Protein AF-A0A182G2K8-F1 (afdb_monomer_lite)

pLDDT: mean 71.39, std 18.59, range [35.84, 96.19]

Secondary structure (DSSP, 8-state):
----------------------------------------HHHHHHHHHHHHHHHTTHHHHHHHHHHHHHHHHHTTS----SS--PPSS-SSPSPHHHHHHHHHHHHHHHHTT-HHHHHHHHHHHT-----HHHHHHHHHHHHHHHHTTSS-----TTS-HHHHHHHHHHHTSPP-----------

Radius of gyration: 29.69 Å; chains: 1; bounding box: 79×60×75 Å

Structure (mmCIF, N/CA/C/O backbone):
data_AF-A0A182G2K8-F1
#
_entry.id   AF-A0A182G2K8-F1
#
loop_
_atom_site.group_PDB
_atom_site.id
_atom_site.type_symbol
_atom_site.label_atom_id
_atom_site.label_alt_id
_atom_site.label_comp_id
_atom_site.label_asym_id
_atom_site.label_entity_id
_atom_site.label_seq_id
_atom_site.pdbx_PDB_ins_code
_atom_site.Cartn_x
_atom_site.Cartn_y
_atom_sit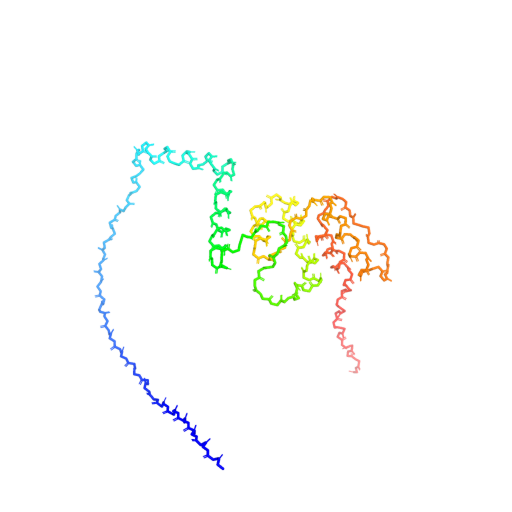e.Cartn_z
_atom_site.occupancy
_atom_site.B_iso_or_equiv
_atom_site.auth_seq_id
_atom_site.auth_comp_id
_atom_site.auth_asym_id
_atom_site.auth_atom_id
_atom_site.pdbx_PDB_model_num
ATOM 1 N N . MET A 1 1 ? -47.549 -0.214 -40.947 1.00 40.69 1 MET A N 1
ATOM 2 C CA . MET A 1 1 ? -46.281 -0.384 -41.690 1.00 40.69 1 MET A CA 1
ATOM 3 C C . MET A 1 1 ? -45.221 -0.668 -40.632 1.00 40.69 1 MET A C 1
ATOM 5 O O . MET A 1 1 ? -44.709 0.278 -40.066 1.00 40.69 1 MET A O 1
ATOM 9 N N . ASN A 1 2 ? -45.094 -1.855 -40.039 1.00 37.91 2 ASN A N 1
ATOM 10 C CA . ASN A 1 2 ? -44.894 -3.223 -40.539 1.00 37.91 2 ASN A CA 1
ATOM 11 C C . ASN A 1 2 ? -43.586 -3.419 -41.326 1.00 37.91 2 ASN A C 1
ATOM 13 O O . ASN A 1 2 ? -43.591 -3.239 -42.535 1.00 37.91 2 ASN A O 1
ATOM 17 N N . HIS A 1 3 ? -42.529 -3.772 -40.588 1.00 47.06 3 HIS A N 1
ATOM 18 C CA . HIS A 1 3 ? -41.376 -4.636 -40.905 1.00 47.06 3 HIS A CA 1
ATOM 19 C C . HIS A 1 3 ? -40.735 -4.917 -39.524 1.00 47.06 3 HIS A C 1
ATOM 21 O O . HIS A 1 3 ? -40.372 -3.964 -38.847 1.00 47.06 3 HIS A O 1
ATOM 27 N N . GLY A 1 4 ? -40.701 -6.113 -38.932 1.00 40.38 4 GLY A N 1
ATOM 28 C CA . GLY A 1 4 ? -40.787 -7.459 -39.481 1.00 40.38 4 GLY A CA 1
ATOM 29 C C . GLY A 1 4 ? -39.400 -7.910 -39.913 1.00 40.38 4 GLY A C 1
ATOM 30 O O . GLY A 1 4 ? -39.046 -7.596 -41.038 1.00 40.38 4 GLY A O 1
ATOM 31 N N . GLU A 1 5 ? -38.658 -8.571 -39.013 1.00 54.12 5 GLU A N 1
ATOM 32 C CA . GLU A 1 5 ? -37.750 -9.697 -39.300 1.00 54.12 5 GLU A CA 1
ATOM 33 C C . GLU A 1 5 ? -37.127 -10.235 -37.996 1.00 54.12 5 GLU A C 1
ATOM 35 O O . GLU A 1 5 ? -36.201 -9.663 -37.422 1.00 54.12 5 GLU A O 1
ATOM 40 N N . ASP A 1 6 ? -37.711 -11.343 -37.535 1.00 44.81 6 ASP A N 1
ATOM 41 C CA . ASP A 1 6 ? -37.118 -12.340 -36.648 1.00 44.81 6 ASP A CA 1
ATOM 42 C C . ASP A 1 6 ? -36.015 -13.103 -37.396 1.00 44.81 6 ASP A C 1
ATOM 44 O O . ASP A 1 6 ? -36.202 -13.491 -38.551 1.00 44.81 6 ASP A O 1
ATOM 48 N N . VAL A 1 7 ? -34.897 -13.393 -36.726 1.00 57.88 7 VAL A N 1
ATOM 49 C CA . VAL A 1 7 ? -33.976 -14.456 -37.152 1.00 57.88 7 VAL A CA 1
ATOM 50 C C . VAL A 1 7 ? -33.619 -15.307 -35.939 1.00 57.88 7 VAL A C 1
ATOM 52 O O . VAL A 1 7 ? -32.713 -14.996 -35.166 1.00 57.88 7 VAL A O 1
ATOM 55 N N . ASP A 1 8 ? -34.355 -16.408 -35.809 1.00 42.09 8 ASP A N 1
ATOM 56 C CA . ASP A 1 8 ? -33.959 -17.602 -35.074 1.00 42.09 8 ASP A CA 1
ATOM 57 C C . ASP A 1 8 ? -32.809 -18.304 -35.811 1.00 42.09 8 ASP A C 1
ATOM 59 O O . ASP A 1 8 ? -32.926 -18.637 -36.991 1.00 42.09 8 ASP A O 1
ATOM 63 N N . ILE A 1 9 ? -31.723 -18.626 -35.102 1.00 47.44 9 ILE A N 1
ATOM 64 C CA . ILE A 1 9 ? -30.810 -19.699 -35.516 1.00 47.44 9 ILE A CA 1
ATOM 65 C C . ILE A 1 9 ? -30.710 -20.700 -34.373 1.00 47.44 9 ILE A C 1
ATOM 67 O O . ILE A 1 9 ? -29.920 -20.575 -33.439 1.00 47.44 9 ILE A O 1
ATOM 71 N N . SER A 1 10 ? -31.547 -21.727 -34.493 1.00 46.22 10 SER A N 1
ATOM 72 C CA . SER A 1 10 ? -31.350 -23.026 -33.865 1.00 46.22 10 SER A CA 1
ATOM 73 C C . SER A 1 10 ? -30.181 -23.741 -34.547 1.00 46.22 10 SER A C 1
ATOM 75 O O . SER A 1 10 ? -30.193 -23.935 -35.760 1.00 46.22 10 SER A O 1
ATOM 77 N N . GLY A 1 11 ? -29.183 -24.152 -33.766 1.00 39.31 11 GLY A N 1
ATOM 78 C CA . GLY A 1 11 ? -28.028 -24.926 -34.223 1.00 39.31 11 GLY A CA 1
ATOM 79 C C . GLY A 1 11 ? -27.738 -26.069 -33.261 1.00 39.31 11 GLY A C 1
ATOM 80 O O . GLY A 1 11 ? -26.932 -25.949 -32.346 1.00 39.31 11 GLY A O 1
ATOM 81 N N . SER A 1 12 ? -28.458 -27.166 -33.456 1.00 41.44 12 SER A N 1
ATOM 82 C CA . SER A 1 12 ? -28.318 -28.446 -32.774 1.00 41.44 12 SER A CA 1
ATOM 83 C C . SER A 1 12 ? -27.059 -29.212 -33.189 1.00 41.44 12 SER A C 1
ATOM 85 O O . SER A 1 12 ? -26.787 -29.331 -34.379 1.00 41.44 12 SER A O 1
ATOM 87 N N . GLY A 1 13 ? -26.451 -29.900 -32.219 1.00 35.84 13 GLY A N 1
ATOM 88 C CA . GLY A 1 13 ? -25.921 -31.255 -32.410 1.00 35.84 13 GLY A CA 1
ATOM 89 C C . GLY A 1 13 ? -24.474 -31.377 -32.893 1.00 35.84 13 GLY A C 1
ATOM 90 O O . GLY A 1 13 ? -24.070 -30.770 -33.874 1.00 35.84 13 GLY A O 1
ATOM 91 N N . GLY A 1 14 ? -23.709 -32.252 -32.230 1.00 41.47 14 GLY A N 1
ATOM 92 C CA . GLY A 1 14 ? -22.442 -32.736 -32.785 1.00 41.47 14 GLY A CA 1
ATOM 93 C C . GLY A 1 14 ? -21.376 -33.127 -31.772 1.00 41.47 14 GLY A C 1
ATOM 94 O O . GLY A 1 14 ? -20.239 -32.687 -31.870 1.00 41.47 14 GLY A O 1
ATOM 95 N N . ARG A 1 15 ? -21.724 -33.963 -30.792 1.00 40.25 15 ARG A N 1
ATOM 96 C CA . ARG A 1 15 ? -20.751 -34.679 -29.961 1.00 40.25 15 ARG A CA 1
ATOM 97 C C . ARG A 1 15 ? -20.115 -35.759 -30.846 1.00 40.25 15 ARG A C 1
ATOM 99 O O . ARG A 1 15 ? -20.821 -36.642 -31.322 1.00 40.25 15 ARG A O 1
ATOM 106 N N . SER A 1 16 ? -18.813 -35.686 -31.096 1.00 51.62 16 SER A N 1
ATOM 107 C CA . SER A 1 16 ? -18.041 -36.779 -31.697 1.00 51.62 16 SER A CA 1
ATOM 108 C C . SER A 1 16 ? -16.716 -36.908 -30.965 1.00 51.62 16 SER A C 1
ATOM 110 O O . SER A 1 16 ? -15.818 -36.081 -31.074 1.00 51.62 16 SER A O 1
ATOM 112 N N . THR A 1 17 ? -16.668 -37.953 -30.151 1.00 46.72 17 THR A N 1
ATOM 113 C CA . THR A 1 17 ? -15.485 -38.536 -29.540 1.00 46.72 17 THR A CA 1
ATOM 114 C C . THR A 1 17 ? -14.679 -39.225 -30.637 1.00 46.72 17 THR A C 1
ATOM 116 O O . THR A 1 17 ? -15.084 -40.284 -31.113 1.00 46.72 17 THR A O 1
ATOM 119 N N . ALA A 1 18 ? -13.557 -38.638 -31.041 1.00 45.34 18 ALA A N 1
ATOM 120 C CA . ALA A 1 18 ? -12.524 -39.355 -31.774 1.00 45.34 18 ALA A CA 1
ATOM 121 C C . ALA A 1 18 ? -11.450 -39.772 -30.767 1.00 45.34 18 ALA A C 1
ATOM 123 O O . ALA A 1 18 ? -10.616 -38.977 -30.341 1.00 45.34 18 ALA 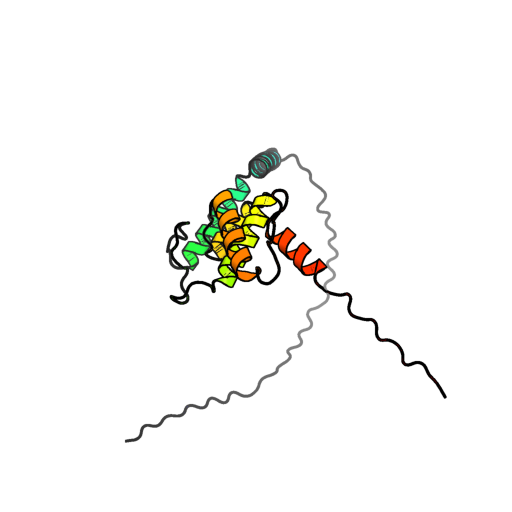A O 1
ATOM 124 N N . SER A 1 19 ? -11.57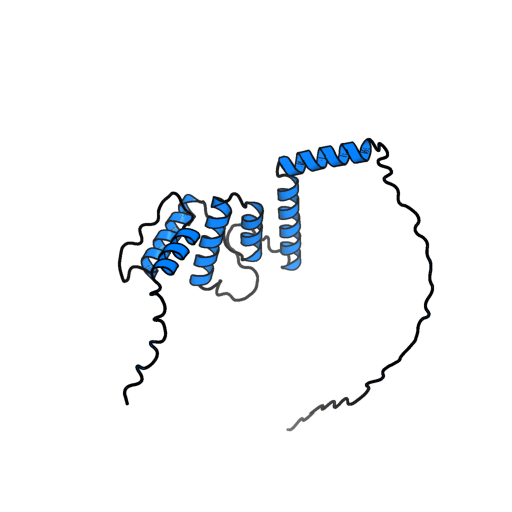1 -41.027 -30.343 1.00 46.16 19 SER A N 1
ATOM 125 C CA . SER A 1 19 ? -10.471 -41.843 -29.847 1.00 46.16 19 SER A CA 1
ATOM 126 C C . SER A 1 19 ? -9.414 -41.914 -30.951 1.00 46.16 19 SER A C 1
ATOM 128 O O . SER A 1 19 ? -9.733 -42.204 -32.103 1.00 46.16 19 SER A O 1
ATOM 130 N N . SER A 1 20 ? -8.177 -41.587 -30.600 1.00 49.44 20 SER A N 1
ATOM 131 C CA . SER A 1 20 ? -7.000 -41.976 -31.365 1.00 49.44 20 SER A CA 1
ATOM 132 C C . SER A 1 20 ? -5.933 -42.308 -30.345 1.00 49.44 20 SER A C 1
ATOM 134 O O . SER A 1 20 ? -5.287 -41.420 -29.788 1.00 49.44 20 SER A O 1
ATOM 136 N N . ASP A 1 21 ? 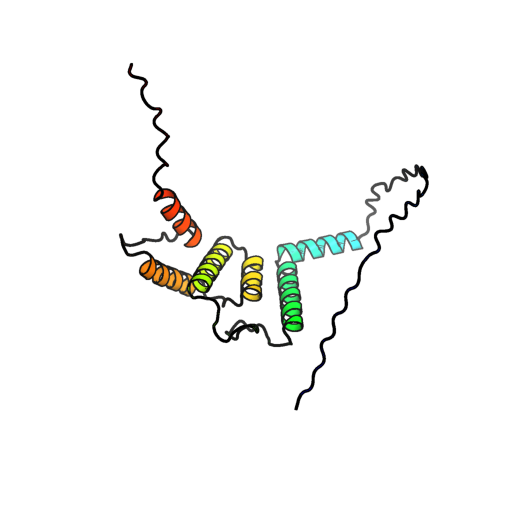-5.849 -43.603 -30.072 1.00 47.69 21 ASP A N 1
ATOM 137 C CA . ASP A 1 21 ? -4.701 -44.259 -29.475 1.00 47.69 21 ASP A CA 1
ATOM 138 C C . ASP A 1 21 ? -3.439 -43.779 -30.197 1.00 47.69 21 ASP A C 1
ATOM 140 O O . ASP A 1 21 ? -3.303 -43.950 -31.409 1.00 47.69 21 ASP A O 1
ATOM 144 N N . TYR A 1 22 ? -2.546 -43.127 -29.457 1.00 53.25 22 TYR A N 1
ATOM 145 C CA . TYR A 1 22 ? -1.167 -42.966 -29.879 1.00 53.25 22 TYR A CA 1
ATOM 146 C C . TYR A 1 22 ? -0.295 -43.746 -28.920 1.00 53.25 22 TYR A C 1
ATOM 148 O O . TYR A 1 22 ? -0.418 -43.649 -27.700 1.00 53.25 22 TYR A O 1
ATOM 156 N N . GLU A 1 23 ? 0.494 -44.585 -29.564 1.00 58.72 23 GLU A N 1
ATOM 157 C CA . GLU A 1 23 ? 1.218 -45.701 -29.020 1.00 58.72 23 GLU A CA 1
ATOM 158 C C . GLU A 1 23 ? 2.290 -45.274 -28.024 1.00 58.72 23 GLU A C 1
ATOM 160 O O . GLU A 1 23 ? 2.975 -44.259 -28.163 1.00 58.72 23 GLU A O 1
ATOM 165 N N . ASP A 1 24 ? 2.392 -46.144 -27.033 1.00 48.16 24 ASP A N 1
ATOM 166 C CA . ASP A 1 24 ? 3.485 -46.346 -26.107 1.00 48.16 24 ASP A CA 1
ATOM 167 C C . ASP A 1 24 ? 4.816 -46.444 -26.876 1.00 48.16 24 ASP A C 1
ATOM 169 O O . ASP A 1 24 ? 5.077 -47.397 -27.619 1.00 48.16 24 ASP A O 1
ATOM 173 N N . HIS A 1 25 ? 5.660 -45.428 -26.725 1.00 57.34 25 HIS A N 1
ATOM 174 C CA . HIS A 1 25 ? 7.076 -45.520 -27.049 1.00 57.34 25 HIS A CA 1
ATOM 175 C C . HIS A 1 25 ? 7.874 -45.135 -25.812 1.00 57.34 25 HIS A C 1
ATOM 177 O O . HIS A 1 25 ? 8.169 -43.963 -25.567 1.00 57.34 25 HIS A O 1
ATOM 183 N N . ASP A 1 26 ? 8.216 -46.181 -25.059 1.00 51.97 26 ASP A N 1
ATOM 184 C CA . ASP A 1 26 ? 9.404 -46.278 -24.224 1.00 51.97 26 ASP A CA 1
ATOM 185 C C . ASP A 1 26 ? 10.621 -45.745 -24.995 1.00 51.97 26 ASP A C 1
ATOM 187 O O . ASP A 1 26 ? 11.259 -46.452 -25.775 1.00 51.97 26 ASP A O 1
ATOM 191 N N . ASN A 1 27 ? 10.947 -44.477 -24.770 1.00 48.88 27 ASN A N 1
ATOM 192 C CA . ASN A 1 27 ? 12.301 -43.973 -24.933 1.00 48.88 27 ASN A CA 1
ATOM 193 C C . ASN A 1 27 ? 12.841 -43.687 -23.535 1.00 48.88 27 ASN A C 1
ATOM 195 O O . ASN A 1 27 ? 12.813 -42.559 -23.039 1.00 48.88 27 ASN A O 1
ATOM 199 N N . ASP A 1 28 ? 13.326 -44.758 -22.911 1.00 47.81 28 ASP A N 1
ATOM 200 C CA . ASP A 1 28 ? 14.374 -44.699 -21.903 1.00 47.81 28 ASP A CA 1
ATOM 201 C C . ASP A 1 28 ? 15.612 -44.031 -22.521 1.00 47.81 28 ASP A C 1
ATOM 203 O O . ASP A 1 28 ? 16.505 -44.682 -23.061 1.00 47.81 28 ASP A O 1
ATOM 207 N N . GLU A 1 29 ? 15.678 -42.708 -22.420 1.00 43.62 29 GLU A N 1
ATOM 208 C CA . GLU A 1 29 ? 16.935 -41.976 -22.509 1.00 43.62 29 GLU A CA 1
ATOM 209 C C . GLU A 1 29 ? 17.139 -41.210 -21.194 1.00 43.62 29 GLU A C 1
ATOM 211 O O . GLU A 1 29 ? 16.748 -40.046 -21.069 1.00 43.62 29 GLU A O 1
ATOM 216 N N . PRO A 1 30 ? 17.727 -41.836 -20.157 1.00 51.19 30 PRO A N 1
ATOM 217 C CA . PRO A 1 30 ? 18.210 -41.105 -19.003 1.00 51.19 30 PRO A CA 1
ATOM 218 C C . PRO A 1 30 ? 19.581 -40.529 -19.358 1.00 51.19 30 PRO A C 1
ATOM 220 O O . PRO A 1 30 ? 20.592 -40.948 -18.785 1.00 51.19 30 PRO A O 1
ATOM 223 N N . ASP A 1 31 ? 19.637 -39.591 -20.310 1.00 44.03 31 ASP A N 1
ATOM 224 C CA . ASP A 1 31 ? 20.884 -38.880 -20.543 1.00 44.03 31 ASP A CA 1
ATOM 225 C C . ASP A 1 31 ? 21.036 -37.788 -19.492 1.00 44.03 31 ASP A C 1
ATOM 227 O O . ASP A 1 31 ? 20.291 -36.810 -19.366 1.00 44.03 31 ASP A O 1
ATOM 231 N N . GLN A 1 32 ? 22.001 -38.072 -18.636 1.00 47.59 32 GLN A N 1
ATOM 232 C CA . GLN A 1 32 ? 22.413 -37.269 -17.522 1.00 47.59 32 GLN A CA 1
ATOM 233 C C . GLN A 1 32 ? 22.817 -35.893 -18.055 1.00 47.59 32 GLN A C 1
ATOM 235 O O . GLN A 1 32 ? 23.949 -35.702 -18.499 1.00 47.59 32 GLN A O 1
ATOM 240 N N . LEU A 1 33 ? 21.963 -34.882 -17.889 1.00 45.75 33 LEU A N 1
ATOM 241 C CA . LEU A 1 33 ? 22.452 -33.511 -17.759 1.00 45.75 33 LEU A CA 1
ATOM 242 C C . LEU A 1 33 ? 23.097 -33.386 -16.383 1.00 45.75 33 LEU A C 1
ATOM 244 O O . LEU A 1 33 ? 22.573 -32.812 -15.427 1.00 45.75 33 LEU A O 1
ATOM 248 N N . GLN A 1 34 ? 24.271 -34.011 -16.316 1.00 43.16 34 GLN A N 1
ATOM 249 C CA . GLN A 1 34 ? 25.287 -33.794 -15.325 1.00 43.16 34 GLN A CA 1
ATOM 250 C C . GLN A 1 34 ? 25.427 -32.293 -15.124 1.00 43.16 34 GLN A C 1
ATOM 252 O O . GLN A 1 34 ? 25.491 -31.504 -16.068 1.00 43.16 34 GLN A O 1
ATOM 257 N N . HIS A 1 35 ? 25.488 -31.939 -13.849 1.00 46.16 35 HIS A N 1
ATOM 258 C CA . HIS A 1 35 ? 26.031 -30.712 -13.303 1.00 46.16 35 HIS A CA 1
ATOM 259 C C . HIS A 1 35 ? 27.370 -30.328 -13.968 1.00 46.16 35 HIS A C 1
ATOM 261 O O . HIS A 1 35 ? 28.433 -30.393 -13.351 1.00 46.16 35 HIS A O 1
ATOM 267 N N . HIS A 1 36 ? 27.345 -29.812 -15.194 1.00 42.28 36 HIS A N 1
ATOM 268 C CA . HIS A 1 36 ? 28.410 -28.967 -15.701 1.00 42.28 36 HIS A CA 1
ATOM 269 C C . HIS A 1 36 ? 28.211 -27.588 -15.089 1.00 42.28 36 HIS A C 1
ATOM 271 O O . HIS A 1 36 ? 27.758 -26.629 -15.707 1.00 42.28 36 HIS A O 1
ATOM 277 N N . SER A 1 37 ? 28.624 -27.508 -13.826 1.00 52.41 37 SER A N 1
ATOM 278 C CA . SER A 1 37 ? 29.109 -26.291 -13.182 1.00 52.41 37 SER A CA 1
ATOM 279 C C . SER A 1 37 ? 30.398 -25.864 -13.900 1.00 52.41 37 SER A C 1
ATOM 281 O O . SER A 1 37 ? 31.480 -25.858 -13.320 1.00 52.41 37 SER A O 1
ATOM 283 N N . SER A 1 38 ? 30.306 -25.611 -15.205 1.00 48.75 38 SER A N 1
ATOM 284 C CA . SER A 1 38 ? 31.401 -25.092 -16.000 1.00 48.75 38 SER A CA 1
ATOM 285 C C . SER A 1 38 ? 31.486 -23.603 -15.720 1.00 48.75 38 SER A C 1
ATOM 287 O O . SER A 1 38 ? 30.490 -22.882 -15.745 1.00 48.75 38 SER A O 1
ATOM 289 N N . LEU A 1 39 ? 32.693 -23.196 -15.363 1.00 62.22 39 LEU A N 1
ATOM 290 C CA . LEU A 1 39 ? 33.152 -21.853 -15.072 1.00 62.22 39 LEU A CA 1
ATOM 291 C C . LEU A 1 39 ? 32.928 -20.933 -16.273 1.00 62.22 39 LEU A C 1
ATOM 293 O O . LEU A 1 39 ? 33.883 -20.566 -16.945 1.00 62.22 39 LEU A O 1
ATOM 297 N N . ASP A 1 40 ? 31.688 -20.547 -16.544 1.00 73.19 40 ASP A N 1
ATOM 298 C CA . ASP A 1 40 ? 31.447 -19.422 -17.424 1.00 73.19 40 ASP A CA 1
ATOM 299 C C . ASP A 1 40 ? 31.640 -18.135 -16.598 1.00 73.19 40 ASP A C 1
ATOM 301 O O . ASP A 1 40 ? 30.812 -17.814 -15.726 1.00 73.19 40 ASP A O 1
ATOM 305 N N . PRO A 1 41 ? 32.772 -17.420 -16.775 1.00 82.25 41 PRO A N 1
ATOM 306 C CA . PRO A 1 41 ? 33.005 -16.168 -16.070 1.00 82.25 41 PRO A CA 1
ATOM 307 C C . PRO A 1 41 ? 31.910 -15.149 -16.393 1.00 82.25 41 PRO A C 1
ATOM 309 O O . PRO A 1 41 ? 31.605 -14.315 -15.538 1.00 82.25 41 PRO A O 1
ATOM 312 N N . GLU A 1 42 ? 31.278 -15.250 -17.564 1.00 84.69 42 GLU A N 1
ATOM 313 C CA . GLU A 1 42 ? 30.157 -14.415 -17.969 1.00 84.69 42 GLU A CA 1
ATOM 314 C C . GLU A 1 42 ? 28.912 -14.733 -17.135 1.00 84.69 42 GLU A C 1
ATOM 316 O O . GLU A 1 42 ? 28.383 -13.839 -16.474 1.00 84.69 42 GLU A O 1
ATOM 321 N N . ALA A 1 43 ? 28.504 -16.000 -17.015 1.00 85.69 43 ALA A N 1
ATOM 322 C CA . ALA A 1 43 ? 27.408 -16.396 -16.127 1.00 85.69 43 ALA A CA 1
ATOM 323 C C . ALA A 1 43 ? 27.649 -15.995 -14.659 1.00 85.69 43 ALA A C 1
ATOM 325 O O . ALA A 1 43 ? 26.727 -15.549 -13.963 1.00 85.69 43 ALA A O 1
ATOM 326 N N . LYS A 1 44 ? 28.888 -16.109 -14.162 1.00 86.19 44 LYS A N 1
ATOM 327 C CA . LYS A 1 44 ? 29.247 -15.681 -12.799 1.00 86.19 44 LYS A CA 1
ATOM 328 C C . LYS A 1 44 ? 29.175 -14.160 -12.643 1.00 86.19 44 LYS A C 1
ATOM 330 O O . LYS A 1 44 ? 28.687 -13.676 -11.615 1.00 86.19 44 LYS A O 1
ATOM 335 N N . LEU A 1 45 ? 29.625 -13.410 -13.646 1.00 89.88 45 LEU A N 1
ATOM 336 C CA . LEU A 1 45 ? 29.527 -11.955 -13.687 1.00 89.88 45 LEU A CA 1
ATOM 337 C C . LEU A 1 45 ? 28.063 -11.511 -13.721 1.00 89.88 45 LEU A C 1
ATOM 339 O O . LEU A 1 45 ? 27.654 -10.730 -12.866 1.00 89.88 45 LEU A O 1
ATOM 343 N N . LEU A 1 46 ? 27.255 -12.071 -14.622 1.00 89.69 46 LEU A N 1
ATOM 344 C CA . LEU A 1 46 ? 25.824 -11.791 -14.744 1.00 89.69 46 LEU A CA 1
ATOM 345 C C . LEU A 1 46 ? 25.086 -12.069 -13.434 1.00 89.69 46 LEU A C 1
ATOM 347 O O . LEU A 1 46 ? 24.286 -11.249 -12.985 1.00 89.69 46 LEU A O 1
ATOM 351 N N . ARG A 1 47 ? 25.404 -13.176 -12.756 1.00 87.62 47 ARG A N 1
ATOM 352 C CA . ARG A 1 47 ? 24.838 -13.493 -11.438 1.00 87.62 47 ARG A CA 1
ATOM 353 C C . ARG A 1 47 ? 25.253 -12.481 -10.373 1.00 87.62 47 ARG A C 1
ATOM 355 O O . ARG A 1 47 ? 24.439 -12.106 -9.535 1.00 87.62 47 ARG A O 1
ATOM 362 N N . THR A 1 48 ? 26.499 -12.021 -10.406 1.00 88.88 48 THR A N 1
ATOM 363 C CA . THR A 1 48 ? 27.018 -11.022 -9.459 1.00 88.88 48 THR A CA 1
ATOM 364 C C . THR A 1 48 ? 26.360 -9.662 -9.674 1.00 88.88 48 THR A C 1
ATOM 366 O O . THR A 1 48 ? 25.899 -9.048 -8.712 1.00 88.88 48 THR A O 1
ATOM 369 N N . VAL A 1 49 ? 26.249 -9.223 -10.929 1.00 86.44 49 VAL A N 1
ATOM 370 C CA . VAL A 1 49 ? 25.546 -7.994 -11.317 1.00 86.44 49 VAL A CA 1
ATOM 371 C C . VAL A 1 49 ? 24.077 -8.083 -10.918 1.00 86.44 49 VAL A C 1
ATOM 373 O O . VAL A 1 49 ? 23.584 -7.194 -10.231 1.00 86.44 49 VAL A O 1
ATOM 376 N N . ARG A 1 50 ? 23.394 -9.185 -11.245 1.00 84.75 50 ARG A N 1
ATOM 377 C CA . ARG A 1 50 ? 22.006 -9.429 -10.839 1.00 84.75 50 ARG A CA 1
ATOM 378 C C . ARG A 1 50 ? 21.833 -9.331 -9.326 1.00 84.75 50 ARG A C 1
ATOM 380 O O . ARG A 1 50 ? 20.991 -8.569 -8.869 1.00 84.75 50 ARG A O 1
ATOM 387 N N . ASN A 1 51 ? 22.658 -10.032 -8.552 1.00 83.81 51 ASN A N 1
ATOM 388 C CA . ASN A 1 51 ? 22.591 -9.997 -7.090 1.00 83.81 51 ASN A CA 1
ATOM 389 C C . ASN A 1 51 ? 22.861 -8.589 -6.533 1.00 83.81 51 ASN A C 1
ATOM 391 O O . ASN A 1 51 ? 22.238 -8.185 -5.553 1.00 83.81 51 ASN A O 1
ATOM 395 N N . SER A 1 52 ? 23.778 -7.837 -7.146 1.00 86.25 52 SER A N 1
ATOM 396 C CA . SER A 1 52 ? 24.052 -6.443 -6.786 1.00 86.25 52 SER A CA 1
ATOM 397 C C . SER A 1 52 ? 22.823 -5.558 -7.016 1.00 86.25 52 SER A C 1
ATOM 399 O O . SER A 1 52 ? 22.413 -4.823 -6.119 1.00 86.25 52 SER A O 1
ATOM 401 N N . LEU A 1 53 ? 22.175 -5.698 -8.176 1.00 81.81 53 LEU A N 1
ATOM 402 C CA . LEU A 1 53 ? 20.984 -4.930 -8.540 1.00 81.81 53 LEU A CA 1
ATOM 403 C C . LEU A 1 53 ? 19.718 -5.351 -7.770 1.00 81.81 53 LEU A C 1
ATOM 405 O O . LEU A 1 53 ? 18.823 -4.536 -7.550 1.00 81.81 53 LEU A O 1
ATOM 409 N N . GLU A 1 54 ? 19.615 -6.617 -7.361 1.00 79.12 54 GLU A N 1
ATOM 410 C CA . GLU A 1 54 ? 18.544 -7.100 -6.479 1.00 79.12 54 GLU A CA 1
ATOM 411 C C . GLU A 1 54 ? 18.713 -6.539 -5.061 1.00 79.12 54 GLU A C 1
ATOM 413 O O . GLU A 1 54 ? 17.739 -6.071 -4.468 1.00 79.12 54 GLU A O 1
ATOM 418 N N . ARG A 1 55 ? 19.948 -6.511 -4.536 1.00 77.88 55 ARG A N 1
ATOM 419 C CA . ARG A 1 55 ? 20.258 -5.895 -3.234 1.00 77.88 55 ARG A CA 1
ATOM 420 C C . ARG A 1 55 ? 20.025 -4.389 -3.238 1.00 77.88 55 ARG A C 1
ATOM 422 O O . ARG A 1 55 ? 19.477 -3.872 -2.270 1.00 77.88 55 ARG A O 1
ATOM 429 N N . SER A 1 56 ? 20.387 -3.701 -4.320 1.00 75.12 56 SER A N 1
ATOM 430 C CA . SER A 1 56 ? 20.194 -2.253 -4.461 1.00 75.12 56 SER A CA 1
ATOM 431 C C . SER A 1 56 ? 18.749 -1.840 -4.758 1.00 75.12 56 SER A C 1
ATOM 433 O O . SER A 1 56 ? 18.495 -0.658 -4.955 1.00 75.12 56 SER A O 1
ATOM 435 N N . GLN A 1 57 ? 17.798 -2.785 -4.799 1.00 74.00 57 GLN A N 1
ATOM 436 C CA . GLN A 1 57 ? 16.387 -2.558 -5.148 1.00 74.00 57 GLN A CA 1
ATOM 437 C C . GLN A 1 57 ? 16.148 -2.089 -6.596 1.00 74.00 57 GLN A C 1
ATOM 439 O O . GLN A 1 57 ? 14.998 -1.971 -7.019 1.00 74.00 57 GLN A O 1
ATOM 444 N N . TYR A 1 58 ? 17.193 -1.905 -7.403 1.00 77.75 58 TYR A N 1
ATOM 445 C CA . TYR A 1 58 ? 17.081 -1.365 -8.757 1.00 77.75 58 TYR A CA 1
ATOM 446 C C . TYR A 1 58 ? 16.260 -2.268 -9.690 1.00 77.75 58 TYR A C 1
ATOM 448 O O . TYR A 1 58 ? 15.350 -1.805 -10.372 1.00 77.75 58 TYR A O 1
ATOM 456 N N . LEU A 1 59 ? 16.487 -3.588 -9.664 1.00 79.75 59 LEU A N 1
ATOM 457 C CA . LEU A 1 59 ? 15.698 -4.534 -10.476 1.00 79.75 59 LEU A CA 1
ATOM 458 C C . LEU A 1 59 ? 14.223 -4.605 -10.060 1.00 79.75 59 LEU A C 1
ATOM 460 O O . LEU A 1 59 ? 13.360 -5.003 -10.843 1.00 79.75 59 LEU A O 1
ATOM 464 N N . ARG A 1 60 ? 13.915 -4.260 -8.810 1.00 76.31 60 ARG A N 1
ATOM 465 C CA . ARG A 1 60 ? 12.535 -4.155 -8.330 1.00 76.31 60 ARG A CA 1
ATOM 466 C C . ARG A 1 60 ? 11.879 -2.900 -8.901 1.00 76.31 60 ARG A C 1
ATOM 468 O O . ARG A 1 60 ? 10.785 -3.012 -9.443 1.00 76.31 60 ARG A O 1
ATOM 475 N N . GLN A 1 61 ? 12.582 -1.770 -8.868 1.00 77.75 61 GLN A N 1
ATOM 476 C CA . GLN A 1 61 ? 12.129 -0.515 -9.464 1.00 77.75 61 GLN A CA 1
ATOM 477 C C . GLN A 1 61 ? 11.882 -0.664 -10.971 1.00 77.75 61 GLN A C 1
ATOM 479 O O . GLN A 1 61 ? 10.792 -0.360 -11.438 1.00 77.75 61 GLN A O 1
ATOM 484 N N . VAL A 1 62 ? 12.826 -1.238 -11.724 1.00 83.62 62 VAL A N 1
ATOM 485 C CA . VAL A 1 62 ? 12.661 -1.468 -13.172 1.00 83.62 62 VAL A CA 1
ATOM 486 C C . VAL A 1 62 ? 11.427 -2.327 -13.477 1.00 83.62 62 VAL A C 1
ATOM 488 O O . VAL A 1 62 ? 10.681 -2.019 -14.402 1.00 83.62 62 VAL A O 1
ATOM 491 N N . ARG A 1 63 ? 11.152 -3.373 -12.683 1.00 82.75 63 ARG A N 1
ATOM 492 C CA . ARG A 1 63 ? 9.944 -4.199 -12.860 1.00 82.75 63 ARG A CA 1
ATOM 493 C C . ARG A 1 63 ? 8.650 -3.433 -12.575 1.00 82.75 63 ARG A C 1
ATOM 495 O O . ARG A 1 63 ? 7.694 -3.608 -13.328 1.00 82.75 63 ARG A O 1
ATOM 502 N N . CYS A 1 64 ? 8.626 -2.589 -11.538 1.00 74.88 64 CYS A N 1
ATOM 503 C CA . CYS A 1 64 ? 7.510 -1.670 -11.283 1.00 74.88 64 CYS A CA 1
ATOM 504 C C . CYS A 1 64 ? 7.275 -0.751 -12.481 1.00 74.88 64 CYS A C 1
ATOM 506 O O . CYS A 1 64 ? 6.159 -0.678 -12.991 1.00 74.88 64 CYS A O 1
ATOM 508 N N . GLU A 1 65 ? 8.334 -0.087 -12.950 1.00 81.44 65 GLU A N 1
ATOM 509 C CA . GLU A 1 65 ? 8.281 0.845 -14.078 1.00 81.44 65 GLU A CA 1
ATOM 510 C C . GLU A 1 65 ? 7.742 0.168 -15.339 1.00 81.44 65 GLU A C 1
ATOM 512 O O . GLU A 1 65 ? 6.807 0.667 -15.965 1.00 81.44 65 GLU A O 1
ATOM 517 N N . MET A 1 66 ? 8.272 -1.010 -15.680 1.00 86.62 66 MET A N 1
ATOM 518 C CA . MET A 1 66 ? 7.813 -1.780 -16.836 1.00 86.62 66 MET A CA 1
ATOM 519 C C . MET A 1 66 ? 6.337 -2.156 -16.717 1.00 86.62 66 MET A C 1
ATOM 521 O O . MET A 1 66 ? 5.576 -1.945 -17.659 1.00 86.62 66 MET A O 1
ATOM 525 N N . ARG A 1 67 ? 5.910 -2.691 -15.566 1.00 80.31 67 ARG A N 1
ATOM 526 C CA . ARG A 1 67 ? 4.517 -3.109 -15.364 1.00 80.31 67 ARG A CA 1
ATOM 527 C C . ARG A 1 67 ? 3.564 -1.918 -15.410 1.00 80.31 67 ARG A C 1
ATOM 529 O O . ARG A 1 67 ? 2.532 -2.004 -16.070 1.00 80.31 67 ARG A O 1
ATOM 536 N N . ARG A 1 68 ? 3.927 -0.793 -14.789 1.00 77.38 68 ARG A N 1
ATOM 537 C CA . ARG A 1 68 ? 3.166 0.458 -14.883 1.00 77.38 68 ARG A CA 1
ATOM 538 C C . ARG A 1 68 ? 3.048 0.923 -16.326 1.00 77.38 68 ARG A C 1
ATOM 540 O O . ARG A 1 68 ? 1.953 1.262 -16.756 1.00 77.38 68 ARG A O 1
ATOM 547 N N . LYS A 1 69 ? 4.142 0.877 -17.091 1.00 82.75 69 LYS A N 1
ATOM 548 C CA . LYS A 1 69 ? 4.136 1.308 -18.489 1.00 82.75 69 LYS A CA 1
ATOM 549 C C . LYS A 1 69 ? 3.249 0.432 -19.370 1.00 82.75 69 LYS A C 1
ATOM 551 O O . LYS A 1 69 ? 2.510 0.954 -20.198 1.00 82.75 69 LYS A O 1
ATOM 556 N N . VAL A 1 70 ? 3.284 -0.884 -19.163 1.00 84.38 70 VAL A N 1
ATOM 557 C CA . VAL A 1 70 ? 2.380 -1.827 -19.839 1.00 84.38 70 VAL A CA 1
ATOM 558 C C . VAL A 1 70 ? 0.925 -1.498 -19.509 1.00 84.38 70 VAL A C 1
ATOM 560 O O . VAL A 1 70 ? 0.098 -1.449 -20.415 1.00 84.38 70 VAL A O 1
ATOM 563 N N . LEU A 1 71 ? 0.614 -1.204 -18.244 1.00 74.50 71 LEU A N 1
ATOM 564 C CA . LEU A 1 71 ? -0.732 -0.796 -17.849 1.00 74.50 71 LEU A CA 1
ATOM 565 C C . LEU A 1 71 ? -1.139 0.528 -18.511 1.00 74.50 71 LEU A C 1
ATOM 567 O O . LEU A 1 71 ? -2.207 0.571 -19.108 1.00 74.50 71 LEU A O 1
ATOM 571 N N . GLU A 1 72 ? -0.304 1.569 -18.512 1.00 79.31 72 GLU A N 1
ATOM 572 C CA . GLU A 1 72 ? -0.590 2.828 -19.231 1.00 79.31 72 GLU A CA 1
ATOM 573 C C . GLU A 1 72 ? -0.927 2.596 -20.710 1.00 79.31 72 GLU A C 1
ATOM 575 O O . GLU A 1 72 ? -1.865 3.185 -21.247 1.00 79.31 72 GLU A O 1
ATOM 580 N N . MET A 1 73 ? -0.168 1.721 -21.375 1.00 79.94 73 MET A N 1
ATOM 581 C CA . MET A 1 73 ? -0.383 1.398 -22.785 1.00 79.94 73 MET A CA 1
ATOM 582 C C . MET A 1 73 ? -1.704 0.659 -23.013 1.00 79.94 73 MET A C 1
ATOM 584 O O . MET A 1 73 ? -2.424 0.988 -23.953 1.00 79.94 73 MET A O 1
ATOM 588 N N . VAL A 1 74 ? -2.049 -0.299 -22.148 1.00 77.62 74 VAL A N 1
ATOM 589 C CA . VAL A 1 74 ? -3.321 -1.040 -22.221 1.00 77.62 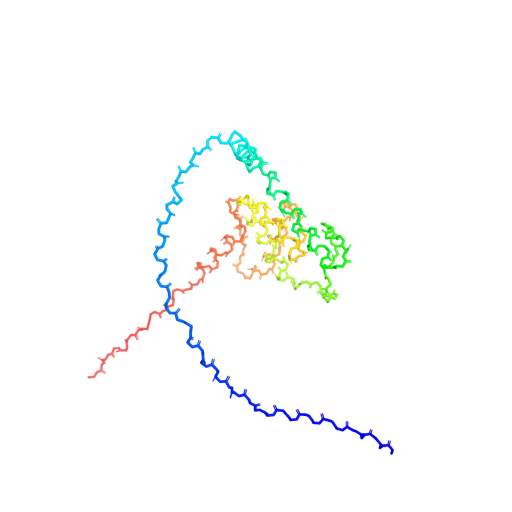74 VAL A CA 1
ATOM 590 C C . VAL A 1 74 ? -4.524 -0.122 -21.971 1.00 77.62 74 VAL A C 1
ATOM 592 O O . VAL A 1 74 ? -5.561 -0.295 -22.604 1.00 77.62 74 VAL A O 1
ATOM 595 N N . HIS A 1 75 ? -4.382 0.891 -21.112 1.00 70.38 75 HIS A N 1
ATOM 596 C CA . HIS A 1 75 ? -5.455 1.834 -20.768 1.00 70.38 75 HIS A CA 1
ATOM 597 C C . HIS A 1 75 ? -5.561 3.041 -21.724 1.00 70.38 75 HIS A C 1
ATOM 599 O O . HIS A 1 75 ? -6.286 3.991 -21.436 1.00 70.38 75 HIS A O 1
ATOM 605 N N . GLY A 1 76 ? -4.876 3.019 -22.873 1.00 60.59 76 GLY A N 1
ATOM 606 C CA . GLY A 1 76 ? -5.038 4.038 -23.918 1.00 60.59 76 GLY A CA 1
ATOM 607 C C . GLY A 1 76 ? -4.116 5.256 -23.802 1.00 60.59 76 GLY A C 1
ATOM 608 O O . GLY A 1 76 ? -4.429 6.309 -24.351 1.00 60.59 76 GLY A O 1
ATOM 609 N N . GLY A 1 77 ? -2.972 5.139 -23.122 1.00 53.75 77 GLY A N 1
ATOM 610 C CA . GLY A 1 77 ? -1.914 6.158 -23.152 1.00 53.75 77 GLY A CA 1
ATOM 611 C C . GLY A 1 77 ? -2.148 7.373 -22.253 1.00 53.75 77 GLY A C 1
ATOM 612 O O . GLY A 1 77 ? -1.351 8.311 -22.291 1.00 53.75 77 GLY A O 1
ATOM 613 N N . ALA A 1 78 ? -3.191 7.358 -21.419 1.00 51.69 78 ALA A N 1
ATOM 614 C CA . ALA A 1 78 ? -3.299 8.304 -20.319 1.00 51.69 78 ALA A CA 1
ATOM 615 C C . ALA A 1 78 ? -2.182 7.992 -19.306 1.00 51.69 78 ALA A C 1
ATOM 617 O O . ALA A 1 78 ? -2.108 6.855 -18.827 1.00 51.69 78 ALA A O 1
ATOM 618 N N . PRO A 1 79 ? -1.286 8.948 -18.990 1.00 53.44 79 PRO A N 1
ATOM 619 C CA . PRO A 1 79 ? -0.295 8.729 -17.952 1.00 53.44 79 PRO A CA 1
ATOM 620 C C . PRO A 1 79 ? -1.048 8.419 -16.660 1.00 53.44 79 PRO A C 1
ATOM 622 O O . PRO A 1 79 ? -1.899 9.206 -16.238 1.00 53.44 79 PRO A O 1
ATOM 625 N N . LEU A 1 80 ? -0.715 7.296 -16.019 1.00 54.28 80 LEU A N 1
ATOM 626 C CA . LEU A 1 80 ? -1.140 6.973 -14.655 1.00 54.28 80 LEU A CA 1
ATOM 627 C C . LEU A 1 80 ? -0.326 7.861 -13.707 1.00 54.28 80 LEU A C 1
ATOM 629 O O . LEU A 1 80 ? 0.462 7.405 -12.880 1.00 54.28 80 LEU A O 1
ATOM 633 N N . SER A 1 81 ? -0.433 9.168 -13.927 1.00 43.19 81 SER A N 1
ATOM 634 C CA . SER A 1 81 ? 0.260 10.181 -13.172 1.00 43.19 81 SER A CA 1
ATOM 635 C C . SER A 1 81 ? -0.280 10.101 -11.756 1.00 43.19 81 SER A C 1
ATOM 637 O O . SER A 1 81 ? -1.490 10.102 -11.534 1.00 43.19 81 SER A O 1
ATOM 639 N N . SER A 1 82 ? 0.626 10.073 -10.786 1.00 47.84 82 SER A N 1
ATOM 640 C CA . SER A 1 82 ? 0.354 10.059 -9.345 1.00 47.84 82 SER A CA 1
ATOM 641 C C . SER A 1 82 ? -0.476 11.251 -8.834 1.00 47.84 82 SER A C 1
ATOM 643 O O . SER A 1 82 ? -0.699 11.364 -7.633 1.00 47.84 82 SER A O 1
ATOM 645 N N . ASN A 1 83 ? -0.953 12.120 -9.728 1.00 42.31 83 ASN A N 1
ATOM 646 C CA . ASN A 1 83 ? -1.889 13.196 -9.461 1.00 42.31 83 ASN A CA 1
ATOM 647 C C . ASN A 1 83 ? -3.212 12.895 -10.168 1.00 42.31 83 ASN A C 1
ATOM 649 O O . ASN A 1 83 ? -3.347 13.119 -11.366 1.00 42.31 83 ASN A O 1
ATOM 653 N N . GLY A 1 84 ? -4.148 12.381 -9.368 1.00 48.47 84 GLY A N 1
ATOM 654 C CA . GLY A 1 84 ? -5.560 12.129 -9.647 1.00 48.47 84 GLY A CA 1
ATOM 655 C C . GLY A 1 84 ? -6.081 12.466 -11.043 1.00 48.47 84 GLY A C 1
ATOM 656 O O . GLY A 1 84 ? -6.468 13.598 -11.304 1.00 48.47 84 GLY A O 1
ATOM 657 N N . ALA A 1 85 ? -6.222 11.447 -11.882 1.00 44.84 85 ALA A N 1
ATOM 658 C CA . ALA A 1 85 ? -7.279 11.394 -12.881 1.00 44.84 85 ALA A CA 1
ATOM 659 C C . ALA A 1 85 ? -7.556 9.927 -13.219 1.00 44.8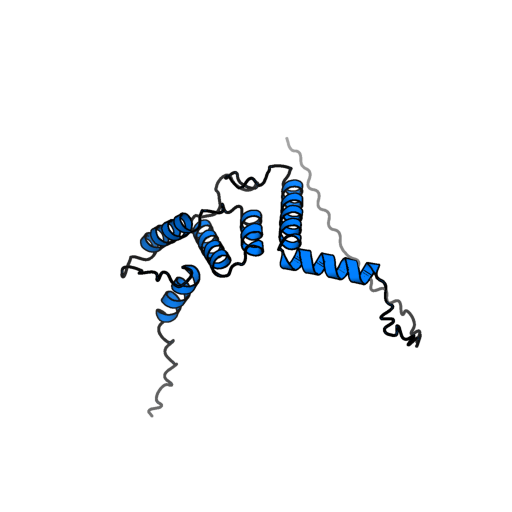4 85 ALA A C 1
ATOM 661 O O . ALA A 1 85 ? -6.647 9.162 -13.529 1.00 44.84 85 ALA A O 1
ATOM 662 N N . SER A 1 86 ? -8.820 9.555 -13.061 1.00 45.19 86 SER A N 1
ATOM 663 C CA . SER A 1 86 ? -9.366 8.206 -13.085 1.00 45.19 86 SER A CA 1
ATOM 664 C C . SER A 1 86 ? -9.000 7.383 -14.321 1.00 45.19 86 SER A C 1
ATOM 666 O O . SER A 1 86 ? -9.084 7.856 -15.454 1.00 45.19 86 SER A O 1
ATOM 668 N N . ALA A 1 87 ? -8.707 6.103 -14.077 1.00 49.03 87 ALA A N 1
ATOM 669 C CA . ALA A 1 87 ? -8.884 5.041 -15.056 1.00 49.03 87 ALA A CA 1
ATOM 670 C C . ALA A 1 87 ? -10.350 5.017 -15.530 1.00 49.03 87 ALA A C 1
ATOM 672 O O . ALA A 1 87 ? -11.268 5.249 -14.742 1.00 49.03 87 ALA A O 1
ATOM 673 N N . GLY A 1 88 ? -10.555 4.777 -16.825 1.00 47.97 88 GLY A N 1
ATOM 674 C CA . GLY A 1 88 ? -11.873 4.747 -17.450 1.00 47.97 88 GLY A CA 1
ATOM 675 C C . GLY A 1 88 ? -12.811 3.727 -16.800 1.00 47.97 88 GLY A C 1
ATOM 676 O O . GLY A 1 88 ? -12.483 2.547 -16.701 1.00 47.97 88 GLY A O 1
ATOM 677 N N . GLY A 1 89 ? -13.985 4.207 -16.389 1.00 43.03 89 GLY A N 1
ATOM 678 C CA . GLY A 1 89 ? -15.070 3.418 -15.810 1.00 43.03 89 GLY A CA 1
ATOM 679 C C . GLY A 1 89 ? -15.789 4.210 -14.719 1.00 43.03 89 GLY A C 1
ATOM 680 O O . GLY A 1 89 ? -15.308 4.257 -13.596 1.00 43.03 89 GLY A O 1
ATOM 681 N N . ASP A 1 90 ? -16.924 4.817 -15.080 1.00 43.31 90 ASP A N 1
ATOM 682 C CA . ASP A 1 90 ? -17.808 5.668 -14.260 1.00 43.31 90 ASP A CA 1
ATOM 683 C C . ASP A 1 90 ? -17.224 7.012 -13.741 1.00 43.31 90 ASP A C 1
ATOM 685 O O . ASP A 1 90 ? -16.146 7.064 -13.151 1.00 43.31 90 ASP A O 1
ATOM 689 N N . PRO A 1 91 ? -17.939 8.152 -13.893 1.00 51.81 91 PRO A N 1
ATOM 690 C CA . PRO A 1 91 ? -17.524 9.444 -13.328 1.00 51.81 91 PRO A CA 1
ATOM 691 C C . PRO A 1 91 ? -17.615 9.486 -11.792 1.00 51.81 91 PRO A C 1
ATOM 693 O O . PRO A 1 91 ? -17.161 10.444 -11.164 1.00 51.81 91 PRO A O 1
ATOM 696 N N . ALA A 1 92 ? -18.198 8.458 -11.174 1.00 60.38 92 ALA A N 1
ATOM 697 C CA . ALA A 1 92 ? -18.179 8.257 -9.739 1.00 60.38 92 ALA A CA 1
ATOM 698 C C . ALA A 1 92 ? -16.964 7.389 -9.392 1.00 60.38 92 ALA A C 1
ATOM 700 O O . ALA A 1 92 ? -16.971 6.184 -9.618 1.00 60.38 92 ALA A O 1
ATOM 701 N N . GLY A 1 93 ? -15.911 8.005 -8.846 1.00 65.75 93 GLY A N 1
ATOM 702 C CA . GLY A 1 93 ? -14.768 7.264 -8.306 1.00 65.75 93 GLY A CA 1
ATOM 703 C C . GLY A 1 93 ? -15.188 6.187 -7.288 1.00 65.75 93 GLY A C 1
ATOM 704 O O . GLY A 1 93 ? -16.345 6.150 -6.857 1.00 65.75 93 GLY A O 1
ATOM 705 N N . PRO A 1 94 ? -14.257 5.318 -6.853 1.00 77.44 94 PRO A N 1
ATOM 706 C CA . PRO A 1 94 ? -14.588 4.198 -5.978 1.00 77.44 94 PRO A CA 1
ATOM 707 C C . PRO A 1 94 ? -15.343 4.676 -4.728 1.00 77.44 94 PRO A C 1
ATOM 709 O O . PRO A 1 94 ? -15.034 5.760 -4.217 1.00 77.44 94 PRO A O 1
ATOM 712 N N . PRO A 1 95 ? -16.303 3.893 -4.197 1.00 87.44 95 PRO A N 1
ATOM 713 C CA . PRO A 1 95 ? -17.047 4.270 -3.001 1.00 87.44 95 PRO A CA 1
ATOM 714 C C . PRO A 1 95 ? -16.116 4.707 -1.866 1.00 87.44 95 PRO A C 1
ATOM 716 O O . PRO A 1 95 ? -15.040 4.139 -1.681 1.00 87.44 95 PRO A O 1
ATOM 719 N N . ARG A 1 96 ? -16.537 5.684 -1.052 1.00 86.06 96 ARG A N 1
ATOM 720 C CA . ARG A 1 96 ? -15.715 6.233 0.047 1.00 86.06 96 ARG A CA 1
ATOM 721 C C . ARG A 1 96 ? -15.129 5.151 0.966 1.00 86.06 96 ARG A C 1
ATOM 723 O O . ARG A 1 96 ? -13.996 5.286 1.419 1.00 86.06 96 ARG A O 1
ATOM 730 N N . ALA A 1 97 ? -15.881 4.082 1.227 1.00 87.38 97 ALA A N 1
ATOM 731 C CA . ALA A 1 97 ? -15.409 2.944 2.016 1.00 87.38 97 ALA A CA 1
ATOM 732 C C . ALA A 1 97 ? -14.228 2.218 1.348 1.00 87.38 97 ALA A C 1
ATOM 734 O O . ALA A 1 97 ? -13.242 1.916 2.012 1.00 87.38 97 ALA A O 1
ATOM 735 N N . VAL A 1 98 ? -14.289 2.010 0.030 1.00 90.50 98 VAL A N 1
ATOM 736 C CA . VAL A 1 98 ? -13.205 1.403 -0.756 1.00 90.50 98 VAL A CA 1
ATOM 737 C C . VAL A 1 98 ? -11.967 2.298 -0.737 1.00 90.50 98 VAL A C 1
ATOM 739 O O . VAL A 1 98 ? -10.868 1.812 -0.496 1.00 90.50 98 VAL A O 1
ATOM 742 N N . GLN A 1 99 ? -12.138 3.616 -0.885 1.00 90.31 99 GLN A N 1
ATOM 743 C CA . GLN A 1 99 ? -11.022 4.563 -0.761 1.00 90.31 99 GLN A CA 1
ATOM 744 C C . GLN A 1 99 ? -10.348 4.477 0.616 1.00 90.31 99 GLN A C 1
ATOM 746 O O . GLN A 1 99 ? -9.122 4.483 0.705 1.00 90.31 99 GLN A O 1
ATOM 751 N N . LEU A 1 100 ? -11.135 4.361 1.690 1.00 91.50 100 LEU A N 1
ATOM 752 C CA . LEU A 1 100 ? -10.616 4.219 3.050 1.00 91.50 100 LEU A CA 1
ATOM 753 C C . LEU A 1 100 ? -9.841 2.904 3.234 1.00 91.50 100 LEU A C 1
ATOM 755 O O . LEU A 1 100 ? -8.741 2.920 3.783 1.00 91.50 100 LEU A O 1
ATOM 759 N N . ILE A 1 101 ? -10.378 1.787 2.735 1.00 94.12 101 ILE A N 1
ATOM 760 C CA . ILE A 1 101 ? -9.719 0.472 2.765 1.00 94.12 101 ILE A CA 1
ATOM 761 C C . ILE A 1 101 ? -8.394 0.516 2.000 1.00 94.12 101 ILE A C 1
ATOM 763 O O . ILE A 1 101 ? -7.373 0.058 2.509 1.00 94.12 101 ILE A O 1
ATOM 767 N N . ASN A 1 102 ? -8.375 1.125 0.817 1.00 95.00 102 ASN A N 1
ATOM 768 C CA . ASN A 1 102 ? -7.159 1.238 0.019 1.00 95.00 102 ASN A CA 1
ATOM 769 C C . ASN A 1 102 ? -6.069 2.032 0.755 1.00 95.00 102 ASN A C 1
ATOM 771 O O . ASN A 1 102 ? -4.906 1.636 0.743 1.00 95.00 102 ASN A O 1
ATOM 775 N N . GLN A 1 103 ? -6.433 3.112 1.455 1.00 95.25 103 GLN A N 1
ATOM 776 C CA . GLN A 1 103 ? -5.479 3.870 2.272 1.00 95.25 103 GLN A CA 1
ATOM 777 C C . GLN A 1 103 ? -4.976 3.069 3.489 1.00 95.25 103 GLN A C 1
ATOM 779 O O . GLN A 1 103 ? -3.803 3.191 3.841 1.00 95.25 103 GLN A O 1
ATOM 784 N N . LEU A 1 104 ? -5.816 2.220 4.099 1.00 95.44 104 LEU A N 1
ATOM 785 C CA . LEU A 1 104 ? -5.414 1.311 5.185 1.00 95.44 104 LEU A CA 1
ATOM 786 C C . LEU A 1 104 ? -4.402 0.261 4.707 1.00 95.44 104 LEU A C 1
ATOM 788 O O . LEU A 1 104 ? -3.402 0.007 5.376 1.00 95.44 104 LEU A O 1
ATOM 792 N N . ILE A 1 105 ? -4.639 -0.321 3.531 1.00 96.19 105 ILE A N 1
ATOM 793 C CA . ILE A 1 105 ? -3.732 -1.290 2.902 1.00 96.19 105 ILE A CA 1
ATOM 794 C C . ILE A 1 105 ? -2.392 -0.625 2.559 1.00 96.19 105 ILE A C 1
ATOM 796 O O . ILE A 1 105 ? -1.333 -1.188 2.834 1.00 96.19 105 ILE A O 1
ATOM 800 N N . LEU A 1 106 ? -2.419 0.594 2.012 1.00 95.50 106 LEU A N 1
ATOM 801 C CA . LEU A 1 106 ? -1.202 1.342 1.689 1.00 95.50 106 LEU A CA 1
ATOM 802 C C . LEU A 1 106 ? -0.369 1.689 2.925 1.00 95.50 106 LEU A C 1
ATOM 804 O O . LEU A 1 106 ? 0.854 1.574 2.879 1.00 95.50 106 LEU A O 1
ATOM 808 N N . GLU A 1 107 ? -1.002 2.081 4.034 1.00 95.44 107 GLU A N 1
ATOM 809 C CA . GLU A 1 107 ? -0.287 2.284 5.299 1.00 95.44 107 GLU A CA 1
ATOM 810 C C . GLU A 1 107 ? 0.358 0.986 5.796 1.00 95.44 107 GLU A C 1
ATOM 812 O O . GLU A 1 107 ? 1.518 0.999 6.200 1.00 95.44 107 GLU A O 1
ATOM 817 N N . TYR A 1 108 ? -0.348 -0.144 5.703 1.00 95.94 108 TYR A N 1
ATOM 818 C CA . TYR A 1 108 ? 0.205 -1.446 6.069 1.00 95.94 108 TYR A CA 1
ATOM 819 C C . TYR A 1 108 ? 1.435 -1.803 5.221 1.00 95.94 108 TYR A C 1
ATOM 821 O O . TYR A 1 108 ? 2.470 -2.196 5.761 1.00 95.94 108 TYR A O 1
ATOM 829 N N . PHE A 1 109 ? 1.367 -1.627 3.899 1.00 95.62 109 PHE A N 1
ATOM 830 C CA . PHE A 1 109 ? 2.515 -1.876 3.025 1.00 95.62 109 PHE A CA 1
ATOM 831 C C . PHE A 1 109 ? 3.712 -0.994 3.367 1.00 95.62 109 PHE A C 1
ATOM 833 O O . PHE A 1 109 ? 4.842 -1.483 3.385 1.00 95.62 109 PHE A O 1
ATOM 840 N N . GLU A 1 110 ? 3.482 0.280 3.665 1.00 92.56 110 GLU A N 1
ATOM 841 C CA . GLU A 1 110 ? 4.550 1.191 4.063 1.00 92.56 110 GLU A CA 1
ATOM 842 C C . GLU A 1 110 ? 5.186 0.784 5.396 1.00 92.56 110 GLU A C 1
ATOM 844 O O . GLU A 1 110 ? 6.412 0.740 5.490 1.00 92.56 110 GLU A O 1
ATOM 849 N N . TRP A 1 111 ? 4.373 0.388 6.379 1.00 94.12 111 TRP A N 1
ATOM 850 C CA . TRP A 1 111 ? 4.836 -0.054 7.697 1.00 94.12 111 TRP A CA 1
ATOM 851 C C . TRP A 1 111 ? 5.820 -1.226 7.625 1.00 94.12 111 TRP A C 1
ATOM 853 O O . TRP A 1 111 ? 6.837 -1.247 8.316 1.00 94.12 111 TRP A O 1
ATOM 863 N N . TYR A 1 112 ? 5.541 -2.197 6.754 1.00 94.12 112 TYR A N 1
ATOM 864 C CA . TYR A 1 112 ? 6.372 -3.391 6.568 1.00 94.12 112 TYR A CA 1
ATOM 865 C C . TYR A 1 112 ? 7.401 -3.256 5.434 1.00 94.12 112 TYR A C 1
ATOM 867 O O . TYR A 1 112 ? 7.984 -4.253 5.008 1.00 94.12 112 TYR A O 1
ATOM 875 N N . ASN A 1 113 ? 7.659 -2.038 4.942 1.00 91.88 113 ASN A N 1
ATOM 876 C CA . ASN A 1 113 ? 8.611 -1.757 3.860 1.00 91.88 113 ASN A CA 1
ATOM 877 C C . ASN A 1 113 ? 8.328 -2.521 2.548 1.00 91.88 113 ASN A C 1
ATOM 879 O O . ASN A 1 113 ? 9.236 -2.832 1.769 1.00 91.88 113 ASN A O 1
ATOM 883 N N . LEU A 1 114 ? 7.056 -2.788 2.255 1.00 93.31 114 LEU A N 1
ATOM 884 C CA . LEU A 1 114 ? 6.579 -3.466 1.048 1.00 93.31 114 LEU A CA 1
ATOM 885 C C . LEU A 1 114 ? 6.406 -2.476 -0.117 1.00 93.31 114 LEU A C 1
ATOM 887 O O . LEU A 1 114 ? 5.343 -2.393 -0.729 1.00 93.31 114 LEU A O 1
ATOM 891 N N . GLN A 1 115 ? 7.466 -1.728 -0.436 1.00 89.38 115 GLN A N 1
ATOM 892 C CA . GLN A 1 115 ? 7.423 -0.606 -1.388 1.00 89.38 115 GLN A CA 1
ATOM 893 C C . GLN A 1 115 ? 6.895 -1.011 -2.777 1.00 89.38 115 GLN A C 1
ATOM 895 O O . GLN A 1 115 ? 6.028 -0.335 -3.316 1.00 89.38 115 GLN A O 1
ATOM 900 N N . TYR A 1 116 ? 7.332 -2.160 -3.313 1.00 86.56 116 TYR A N 1
ATOM 901 C CA . TYR A 1 116 ? 6.843 -2.676 -4.605 1.00 86.56 116 TYR A CA 1
ATOM 902 C C . TYR A 1 116 ? 5.340 -2.956 -4.587 1.00 86.56 116 TYR A C 1
ATOM 904 O O . TYR A 1 116 ? 4.625 -2.578 -5.511 1.00 86.56 116 TYR A O 1
ATOM 912 N N . SER A 1 117 ? 4.854 -3.611 -3.529 1.00 92.62 117 SER A N 1
ATOM 913 C CA . SER A 1 117 ? 3.432 -3.927 -3.392 1.00 92.62 117 SER A CA 1
ATOM 914 C C . SER A 1 117 ? 2.604 -2.655 -3.252 1.00 92.62 117 SER A C 1
ATOM 916 O O . SER A 1 117 ? 1.559 -2.554 -3.880 1.00 92.62 117 SER A O 1
ATOM 918 N N . GLY A 1 118 ? 3.091 -1.664 -2.499 1.00 93.00 118 GLY A N 1
ATOM 919 C CA . GLY A 1 118 ? 2.448 -0.354 -2.387 1.00 93.00 118 GLY A CA 1
ATOM 920 C C . GLY A 1 118 ? 2.381 0.395 -3.715 1.00 93.00 118 GLY A C 1
ATOM 921 O O . GLY A 1 118 ? 1.314 0.870 -4.094 1.00 93.00 118 GLY A O 1
ATOM 922 N N . GLU A 1 119 ? 3.490 0.459 -4.452 1.00 88.88 119 GLU A N 1
ATOM 923 C CA . GLU A 1 119 ? 3.537 1.099 -5.771 1.00 88.88 119 GLU A CA 1
ATOM 924 C C . GLU A 1 119 ? 2.587 0.431 -6.761 1.00 88.88 119 GLU A C 1
ATOM 926 O O . GLU A 1 119 ? 1.786 1.112 -7.400 1.00 88.88 119 GLU A O 1
ATOM 931 N N . MET A 1 120 ? 2.635 -0.898 -6.857 1.00 87.38 120 MET A N 1
ATOM 932 C CA . MET A 1 120 ? 1.754 -1.633 -7.756 1.00 87.38 120 MET A CA 1
ATOM 933 C C . MET A 1 120 ? 0.289 -1.511 -7.352 1.00 87.38 120 MET A C 1
ATOM 935 O O . MET A 1 120 ? -0.562 -1.326 -8.217 1.00 87.38 120 MET A O 1
ATOM 939 N N . PHE A 1 121 ? -0.004 -1.527 -6.054 1.00 92.56 121 PHE A N 1
ATOM 940 C CA . PHE A 1 121 ? -1.359 -1.346 -5.557 1.00 92.56 121 PHE A CA 1
ATOM 941 C C . PHE A 1 121 ? -1.920 0.036 -5.905 1.00 92.56 121 PHE A C 1
ATOM 943 O O . PHE A 1 121 ? -3.071 0.119 -6.324 1.00 92.56 121 PHE A O 1
ATOM 950 N N . CYS A 1 122 ? -1.141 1.119 -5.795 1.00 89.19 122 CYS A N 1
ATOM 951 C CA . CYS A 1 122 ? -1.580 2.455 -6.226 1.00 89.19 122 CYS A CA 1
ATOM 952 C C . CYS A 1 122 ? -1.958 2.480 -7.711 1.00 89.19 122 CYS A C 1
ATOM 954 O O . CYS A 1 122 ? -2.999 3.023 -8.073 1.00 89.19 122 CYS A O 1
ATOM 956 N N . VAL A 1 123 ? -1.122 1.870 -8.556 1.00 86.00 123 VAL A N 1
ATOM 957 C CA . VAL A 1 123 ? -1.333 1.801 -10.009 1.00 86.00 123 VAL A CA 1
ATOM 958 C C . VAL A 1 123 ? -2.586 0.990 -10.342 1.00 86.00 123 VAL A C 1
ATOM 960 O O . VAL A 1 123 ? -3.417 1.443 -11.120 1.00 86.00 123 VAL A O 1
ATOM 963 N N . GLU A 1 124 ? -2.740 -0.189 -9.742 1.00 85.88 124 GLU A N 1
ATOM 964 C CA . GLU A 1 124 ? -3.841 -1.113 -10.041 1.00 85.88 124 GLU A CA 1
ATOM 965 C C . GLU A 1 124 ? -5.181 -0.655 -9.448 1.00 85.88 124 GLU A C 1
ATOM 967 O O . GLU A 1 124 ? -6.225 -0.867 -10.056 1.00 85.88 124 GLU A O 1
ATOM 972 N N . SER A 1 125 ? -5.168 -0.003 -8.282 1.00 85.69 125 SER A N 1
ATOM 973 C CA . SER A 1 125 ? -6.388 0.487 -7.620 1.00 85.69 125 SER A CA 1
ATOM 974 C C . SER A 1 125 ? -6.770 1.924 -7.989 1.00 85.69 125 SER A C 1
ATOM 976 O O . SER A 1 125 ? -7.819 2.399 -7.556 1.00 85.69 125 SER A O 1
ATOM 978 N N . GLY A 1 126 ? -5.906 2.652 -8.707 1.00 84.06 126 GLY A N 1
ATOM 979 C CA . GLY A 1 126 ? -6.059 4.091 -8.949 1.00 84.06 126 GLY A CA 1
ATOM 980 C C . GLY A 1 126 ? -6.007 4.942 -7.672 1.00 84.06 126 GLY A C 1
ATOM 981 O O . GLY A 1 126 ? -6.436 6.097 -7.674 1.00 84.06 126 GLY A O 1
ATOM 982 N N . THR A 1 127 ? -5.523 4.383 -6.560 1.00 87.19 127 THR A N 1
ATOM 983 C CA . THR A 1 127 ? -5.496 5.074 -5.267 1.00 87.19 127 THR A CA 1
ATOM 984 C C . THR A 1 127 ? -4.284 6.003 -5.192 1.00 87.19 127 THR A C 1
ATOM 986 O O . THR A 1 127 ? -3.156 5.543 -5.386 1.00 87.19 127 THR A O 1
ATOM 989 N N . PRO A 1 128 ? -4.464 7.293 -4.850 1.00 86.81 128 PRO A N 1
ATOM 990 C CA . PRO A 1 128 ? -3.341 8.206 -4.706 1.00 86.81 128 PRO A CA 1
ATOM 991 C C . PRO A 1 128 ? -2.481 7.828 -3.498 1.00 86.81 128 PRO A C 1
ATOM 993 O O . PRO A 1 128 ? -2.991 7.579 -2.397 1.00 86.81 128 PRO A O 1
ATOM 996 N N . ARG A 1 129 ? -1.158 7.845 -3.690 1.00 86.88 129 ARG A N 1
ATOM 997 C CA . ARG A 1 129 ? -0.198 7.681 -2.598 1.00 86.88 129 ARG A CA 1
ATOM 998 C C . ARG A 1 129 ? -0.085 8.996 -1.831 1.00 86.88 129 ARG A C 1
ATOM 1000 O O . ARG A 1 129 ? 0.543 9.939 -2.295 1.00 86.88 129 ARG A O 1
ATOM 1007 N N . LEU A 1 130 ? -0.707 9.050 -0.659 1.00 89.06 130 LEU A N 1
ATOM 1008 C CA . LEU A 1 130 ? -0.547 10.165 0.276 1.00 89.06 130 LEU A CA 1
ATOM 1009 C C . LEU A 1 130 ? 0.785 10.056 1.023 1.00 89.06 130 LEU A C 1
ATOM 1011 O O . LEU A 1 130 ? 1.268 8.945 1.238 1.00 89.06 130 LEU A O 1
ATOM 1015 N N . GLU A 1 131 ? 1.328 11.182 1.483 1.00 90.00 131 GLU A N 1
ATOM 1016 C CA . GLU A 1 131 ? 2.466 11.183 2.410 1.00 90.00 131 GLU A CA 1
ATOM 1017 C C . GLU A 1 131 ? 2.124 10.431 3.710 1.00 90.00 131 GLU A C 1
ATOM 1019 O O . GLU A 1 131 ? 0.984 10.541 4.178 1.00 90.00 131 GLU A O 1
ATOM 1024 N N . PRO A 1 132 ? 3.076 9.711 4.337 1.00 88.31 132 PRO A N 1
ATOM 1025 C CA . PRO A 1 132 ? 2.798 8.815 5.466 1.00 88.31 132 PRO A CA 1
ATOM 1026 C C . PRO A 1 132 ? 2.025 9.490 6.611 1.00 88.31 132 PRO A C 1
ATOM 1028 O O . PRO A 1 132 ? 0.996 8.987 7.068 1.00 88.31 132 PRO A O 1
ATOM 1031 N N . ALA A 1 133 ? 2.471 10.681 7.028 1.00 86.75 133 ALA A N 1
ATOM 1032 C CA . ALA A 1 133 ? 1.850 11.439 8.114 1.00 86.75 133 ALA A CA 1
ATOM 1033 C C . ALA A 1 133 ? 0.425 11.906 7.764 1.00 86.75 133 ALA A C 1
ATOM 1035 O O . ALA A 1 133 ? -0.497 11.786 8.574 1.00 86.75 133 ALA A O 1
ATOM 1036 N N . ILE A 1 134 ? 0.226 12.391 6.533 1.00 89.56 134 ILE A N 1
ATOM 1037 C CA . ILE A 1 134 ? -1.080 12.846 6.036 1.00 89.56 134 ILE A CA 1
ATOM 1038 C C . ILE A 1 134 ? -2.039 11.662 5.913 1.00 89.56 134 ILE A C 1
ATOM 1040 O O . ILE A 1 134 ? -3.216 11.770 6.275 1.00 89.56 134 ILE A O 1
ATOM 1044 N N . ARG A 1 135 ? -1.540 10.519 5.431 1.00 92.56 135 ARG A N 1
ATOM 1045 C CA . ARG A 1 135 ? -2.318 9.291 5.288 1.00 92.56 135 ARG A CA 1
ATOM 1046 C C . ARG A 1 135 ? -2.843 8.839 6.636 1.00 92.56 135 ARG A C 1
ATOM 1048 O O . ARG A 1 135 ? -4.054 8.710 6.797 1.00 92.56 135 ARG A O 1
ATOM 1055 N N . ARG A 1 136 ? -1.952 8.681 7.618 1.00 90.19 136 ARG A N 1
ATOM 1056 C CA . ARG A 1 136 ? -2.325 8.246 8.964 1.00 90.19 136 ARG A CA 1
ATOM 1057 C C . ARG A 1 136 ? -3.345 9.192 9.591 1.00 90.19 136 ARG A C 1
ATOM 1059 O O . ARG A 1 136 ? -4.387 8.736 10.046 1.00 90.19 136 ARG A O 1
ATOM 1066 N N . GLN A 1 137 ? -3.133 10.506 9.524 1.00 90.12 137 GLN A N 1
ATOM 1067 C CA . GLN A 1 137 ? -4.101 11.470 10.057 1.00 90.12 137 GLN A CA 1
ATOM 1068 C C . GLN A 1 137 ? -5.478 11.362 9.374 1.00 90.12 137 GLN A C 1
ATOM 1070 O O . GLN A 1 137 ? -6.514 11.385 10.042 1.00 90.12 137 GLN A O 1
ATOM 1075 N N . THR A 1 138 ? -5.502 11.215 8.047 1.00 89.44 138 THR A N 1
ATOM 1076 C CA . THR A 1 138 ? -6.736 11.030 7.264 1.00 89.44 138 THR A CA 1
ATOM 1077 C C . THR A 1 138 ? -7.491 9.763 7.670 1.00 89.44 138 THR A C 1
ATOM 1079 O O . THR A 1 138 ? -8.720 9.795 7.807 1.00 89.44 138 THR A O 1
ATOM 1082 N N . LEU A 1 139 ? -6.764 8.663 7.888 1.00 91.88 139 LEU A N 1
ATOM 1083 C CA . LEU A 1 139 ? -7.310 7.386 8.343 1.00 91.88 139 LEU A CA 1
ATOM 1084 C C . LEU A 1 139 ? -7.960 7.526 9.721 1.00 91.88 139 LEU A C 1
ATOM 1086 O O . LEU A 1 139 ? -9.139 7.207 9.869 1.00 91.88 139 LEU A O 1
ATOM 1090 N N . LEU A 1 140 ? -7.239 8.094 10.692 1.00 90.06 140 LEU A N 1
ATOM 1091 C CA . LEU A 1 140 ? -7.735 8.302 12.057 1.00 90.06 140 LEU A CA 1
ATOM 1092 C C . LEU A 1 140 ? -8.992 9.183 12.081 1.00 90.06 140 LEU A C 1
ATOM 1094 O O . LEU A 1 140 ? -9.992 8.831 12.704 1.00 90.06 140 LEU A O 1
ATOM 1098 N N . ASN A 1 141 ? -8.993 10.283 11.325 1.00 88.44 141 ASN A N 1
ATOM 1099 C CA . ASN A 1 141 ? -10.142 11.189 11.226 1.00 88.44 141 ASN A CA 1
ATOM 1100 C C . ASN A 1 141 ? -11.367 10.535 10.565 1.00 88.44 141 ASN A C 1
ATOM 1102 O O . ASN A 1 141 ? -12.515 10.895 10.840 1.00 88.44 141 ASN A O 1
ATOM 1106 N N . SER A 1 142 ? -11.147 9.618 9.626 1.00 88.19 142 SER A N 1
ATOM 1107 C CA . SER A 1 142 ? -12.229 8.941 8.907 1.00 88.19 142 SER A CA 1
ATOM 1108 C C . SER A 1 142 ? -12.820 7.798 9.725 1.00 88.19 142 SER A C 1
ATOM 1110 O O . SER A 1 142 ? -14.043 7.687 9.802 1.00 88.19 142 SER A O 1
ATOM 1112 N N . LEU A 1 143 ? -11.973 7.009 10.385 1.00 87.06 143 LEU A N 1
ATOM 1113 C CA . LEU A 1 143 ? -12.393 5.925 11.271 1.00 87.06 143 LEU A CA 1
ATOM 1114 C C . LEU A 1 143 ? -13.068 6.458 12.532 1.00 87.06 143 LEU A C 1
ATOM 1116 O O . LEU A 1 143 ? -14.134 5.967 12.885 1.00 87.06 143 LEU A O 1
ATOM 1120 N N . GLY A 1 144 ? -12.528 7.520 13.140 1.00 81.81 144 GLY A N 1
ATOM 1121 C CA . GLY A 1 144 ? -13.143 8.172 14.296 1.00 81.81 144 GLY A CA 1
ATOM 1122 C C . GLY A 1 144 ? -14.580 8.610 14.013 1.00 81.81 144 GLY A C 1
ATOM 1123 O O . GLY A 1 144 ? -15.471 8.321 14.791 1.00 81.81 144 GLY A O 1
ATOM 1124 N N . ARG A 1 145 ? -14.863 9.201 12.847 1.00 76.25 145 ARG A N 1
ATOM 1125 C CA . ARG A 1 145 ? -16.244 9.574 12.478 1.00 76.25 145 ARG A CA 1
ATOM 1126 C C . ARG A 1 145 ? -17.176 8.388 12.222 1.00 76.25 145 ARG A C 1
ATOM 1128 O O . ARG A 1 145 ? -18.384 8.564 12.294 1.00 76.25 145 ARG A O 1
ATOM 1135 N N . THR A 1 146 ? -16.631 7.231 11.857 1.00 73.81 146 THR A N 1
ATOM 1136 C CA . THR A 1 146 ? -17.421 6.055 11.456 1.00 73.81 146 THR A CA 1
ATOM 1137 C C . THR A 1 146 ? -17.713 5.132 12.639 1.00 73.81 146 THR A C 1
ATOM 1139 O O . THR A 1 146 ? -18.722 4.441 12.632 1.00 73.81 146 THR A O 1
ATOM 1142 N N . LEU A 1 147 ? -16.834 5.114 13.644 1.00 71.94 147 LEU A N 1
ATOM 1143 C CA . LEU A 1 147 ? -16.849 4.140 14.739 1.00 71.94 147 LEU A CA 1
ATOM 1144 C C . LEU A 1 147 ? -17.013 4.774 16.134 1.00 71.94 147 LEU A C 1
ATOM 1146 O O . LEU A 1 147 ? -17.038 4.047 17.120 1.00 71.94 147 LEU A O 1
ATOM 1150 N N . ALA A 1 148 ? -17.118 6.104 16.251 1.00 61.88 148 ALA A N 1
ATOM 1151 C CA . ALA A 1 148 ? -17.227 6.799 17.543 1.00 61.88 148 ALA A CA 1
ATOM 1152 C C . ALA A 1 148 ? -18.601 6.691 18.234 1.00 61.88 148 ALA A C 1
ATOM 1154 O O . ALA A 1 148 ? -18.930 7.560 19.037 1.00 61.88 148 ALA A O 1
ATOM 1155 N N . ASP A 1 149 ? -19.387 5.648 17.966 1.00 55.75 149 ASP A N 1
ATOM 1156 C CA . ASP A 1 149 ? -20.660 5.443 18.671 1.00 55.75 149 ASP A CA 1
ATOM 1157 C C . ASP A 1 149 ? -20.449 5.000 20.135 1.00 55.75 149 ASP A C 1
ATOM 1159 O O . ASP A 1 149 ? -21.333 5.194 20.957 1.00 55.75 149 ASP A O 1
ATOM 1163 N N . ASP A 1 150 ? -19.257 4.491 20.499 1.00 54.03 150 ASP A N 1
ATOM 1164 C CA . ASP A 1 150 ? -19.033 3.903 21.837 1.00 54.03 150 ASP A CA 1
ATOM 1165 C C . ASP A 1 150 ? -17.695 4.262 22.523 1.00 54.03 150 ASP A C 1
ATOM 1167 O O . ASP A 1 150 ? -17.344 3.725 23.573 1.00 54.03 150 ASP A O 1
ATOM 1171 N N . GLY A 1 151 ? -16.917 5.199 21.972 1.00 55.38 151 GLY A N 1
ATOM 1172 C CA . GLY A 1 151 ? -15.694 5.668 22.629 1.00 55.38 151 GLY A CA 1
ATOM 1173 C C . GLY A 1 151 ? -14.585 6.108 21.685 1.00 55.38 151 GLY A C 1
ATOM 1174 O O . GLY A 1 151 ? -14.557 5.809 20.492 1.00 55.38 151 GLY A O 1
ATOM 1175 N N . LYS A 1 152 ? -13.639 6.858 22.248 1.00 63.06 152 LYS A N 1
ATOM 1176 C CA . LYS A 1 152 ? -12.452 7.351 21.553 1.00 63.06 152 LYS A CA 1
ATOM 1177 C C . LYS A 1 152 ? -11.592 6.159 21.118 1.00 63.06 152 LYS A C 1
ATOM 1179 O O . LYS A 1 152 ? -10.964 5.504 21.945 1.00 63.06 152 LYS A O 1
ATOM 1184 N N . LEU A 1 153 ? -11.566 5.867 19.817 1.00 69.31 153 LEU A N 1
ATOM 1185 C CA . LEU A 1 153 ? -10.617 4.911 19.250 1.00 69.31 153 LEU A CA 1
ATOM 1186 C C . LEU A 1 153 ? -9.213 5.513 19.306 1.00 69.31 153 LEU A C 1
ATOM 1188 O O . LEU A 1 153 ? -8.784 6.216 18.393 1.00 69.31 153 LEU A O 1
ATOM 1192 N N . ASP A 1 154 ? -8.503 5.237 20.394 1.00 79.25 154 ASP A N 1
ATOM 1193 C CA . ASP A 1 154 ? -7.108 5.632 20.546 1.00 79.25 154 ASP A CA 1
ATOM 1194 C C . ASP A 1 154 ? -6.216 4.629 19.823 1.00 79.25 154 ASP A C 1
ATOM 1196 O O . ASP A 1 154 ? -6.022 3.515 20.304 1.00 79.25 154 ASP A O 1
ATOM 1200 N N . PHE A 1 155 ? -5.742 5.013 18.636 1.00 83.06 155 PHE A N 1
ATOM 1201 C CA . PHE A 1 155 ? -4.811 4.209 17.851 1.00 83.06 155 PHE A CA 1
ATOM 1202 C C . PHE A 1 155 ? -3.373 4.406 18.337 1.00 83.06 155 PHE A C 1
ATOM 1204 O O . PHE A 1 155 ? -2.913 5.544 18.474 1.00 83.06 155 PHE A O 1
ATOM 1211 N N . GLN A 1 156 ? -2.653 3.314 18.578 1.00 82.25 156 GLN A N 1
ATOM 1212 C CA . GLN A 1 156 ? -1.278 3.353 19.064 1.00 82.25 156 GLN A CA 1
ATOM 1213 C C . GLN A 1 156 ? -0.285 3.635 17.928 1.00 82.25 156 GLN A C 1
ATOM 1215 O O . GLN A 1 156 ? -0.469 3.164 16.805 1.00 82.25 156 GLN A O 1
ATOM 1220 N N . PRO A 1 157 ? 0.777 4.423 18.176 1.00 83.44 157 PRO A N 1
ATOM 1221 C CA . PRO A 1 157 ? 1.739 4.825 17.153 1.00 83.44 157 PRO A CA 1
ATOM 1222 C C . PRO A 1 157 ? 2.748 3.732 16.778 1.00 83.44 157 PRO A C 1
ATOM 1224 O O . PRO A 1 157 ? 3.637 4.016 15.989 1.00 83.44 157 PRO A O 1
ATOM 1227 N N . ASP A 1 158 ? 2.668 2.535 17.351 1.00 87.75 158 ASP A N 1
ATOM 1228 C CA . ASP A 1 158 ? 3.596 1.414 17.161 1.00 87.75 158 ASP A CA 1
ATOM 1229 C C . ASP A 1 158 ? 3.047 0.318 16.231 1.00 87.75 158 ASP A C 1
ATOM 1231 O O . ASP A 1 158 ? 3.752 -0.647 15.923 1.00 87.75 158 ASP A O 1
ATOM 1235 N N . LEU A 1 159 ? 1.819 0.487 15.735 1.00 90.69 159 LEU A N 1
ATOM 1236 C CA . LEU A 1 159 ? 1.150 -0.469 14.864 1.00 90.69 159 LEU A CA 1
ATOM 1237 C C . LEU A 1 159 ? 0.480 0.237 13.664 1.00 90.69 159 LEU A C 1
ATOM 1239 O O . LEU A 1 159 ? -0.015 1.371 13.789 1.00 90.69 159 LEU A O 1
ATOM 1243 N N . PRO A 1 160 ? 0.426 -0.408 12.478 1.00 93.44 160 PRO A N 1
ATOM 1244 C CA . PRO A 1 160 ? -0.374 0.110 11.375 1.00 93.44 160 PRO A CA 1
ATOM 1245 C C . PRO A 1 160 ? -1.856 0.095 11.759 1.00 93.44 160 PRO A C 1
ATOM 1247 O O . PRO A 1 160 ? -2.336 -0.859 12.381 1.00 93.44 160 PRO A O 1
ATOM 1250 N N . VAL A 1 161 ? -2.599 1.125 11.341 1.00 93.06 161 VAL A N 1
ATOM 1251 C CA . VAL A 1 161 ? -4.003 1.327 11.738 1.00 93.06 161 VAL A CA 1
ATOM 1252 C C . VAL A 1 161 ? -4.857 0.119 11.360 1.00 93.06 161 VAL A C 1
ATOM 1254 O O . VAL A 1 161 ? -5.735 -0.277 12.122 1.00 93.06 161 VAL A O 1
ATOM 1257 N N . LEU A 1 162 ? -4.569 -0.511 10.214 1.00 94.12 162 LEU A N 1
ATOM 1258 C CA . LEU A 1 162 ? -5.272 -1.713 9.765 1.00 94.12 162 LEU A CA 1
ATOM 1259 C C . LEU A 1 162 ? -5.150 -2.879 10.759 1.00 94.12 162 LEU A C 1
ATOM 1261 O O . LEU A 1 162 ? -6.150 -3.528 11.058 1.00 94.12 162 LEU A O 1
ATOM 1265 N N . ALA A 1 163 ? -3.949 -3.150 11.274 1.00 91.69 163 ALA A N 1
ATOM 1266 C CA . ALA A 1 163 ? -3.743 -4.263 12.198 1.00 91.69 163 ALA A CA 1
ATOM 1267 C C . ALA A 1 163 ? -4.427 -3.993 13.543 1.00 91.69 163 ALA A C 1
ATOM 1269 O O . ALA A 1 163 ? -5.095 -4.874 14.083 1.00 91.69 163 ALA A O 1
ATOM 1270 N N . GLU A 1 164 ? -4.335 -2.761 14.045 1.00 91.00 164 GLU A N 1
ATOM 1271 C CA . GLU A 1 164 ? -5.004 -2.378 15.286 1.00 91.00 164 GLU A CA 1
ATOM 1272 C C . GLU A 1 164 ? -6.530 -2.450 15.170 1.00 91.00 164 GLU A C 1
ATOM 1274 O O . GLU A 1 164 ? -7.204 -2.943 16.075 1.00 91.00 164 GLU A O 1
ATOM 1279 N N . LEU A 1 165 ? -7.083 -2.003 14.039 1.00 90.31 165 LEU A N 1
ATOM 1280 C CA . LEU A 1 165 ? -8.514 -2.075 13.768 1.00 90.31 165 LEU A CA 1
ATOM 1281 C C . LEU A 1 165 ? -9.012 -3.525 13.821 1.00 90.31 165 LEU A C 1
ATOM 1283 O O . LEU A 1 165 ? -10.009 -3.806 14.483 1.00 90.31 165 LEU A O 1
ATOM 1287 N N . VAL A 1 166 ? -8.296 -4.450 13.174 1.00 90.44 166 VAL A N 1
ATOM 1288 C CA . VAL A 1 166 ? -8.631 -5.881 13.199 1.00 90.44 166 VAL A CA 1
ATOM 1289 C C . VAL A 1 166 ? -8.572 -6.434 14.623 1.00 90.44 166 VAL A C 1
ATOM 1291 O O . VAL A 1 166 ? -9.490 -7.144 15.025 1.00 90.44 166 VAL A O 1
ATOM 1294 N N . MET A 1 167 ? -7.548 -6.085 15.408 1.00 88.31 167 MET A N 1
ATOM 1295 C CA . MET A 1 167 ? -7.435 -6.533 16.802 1.00 88.31 167 MET A CA 1
ATOM 1296 C C . MET A 1 167 ? -8.606 -6.044 17.660 1.00 88.31 167 MET A C 1
ATOM 1298 O O . MET A 1 167 ? -9.220 -6.839 18.369 1.00 88.31 167 MET A O 1
ATOM 1302 N N . LYS A 1 168 ? -8.961 -4.758 17.569 1.00 84.75 168 LYS A N 1
ATOM 1303 C CA . LYS A 1 168 ? -10.073 -4.181 18.340 1.00 84.75 168 LYS A CA 1
ATOM 1304 C C . LYS A 1 168 ? -11.418 -4.807 17.974 1.00 84.75 168 LYS A C 1
ATOM 1306 O O . LYS A 1 168 ? -12.204 -5.113 18.866 1.00 84.75 168 LYS A O 1
ATOM 1311 N N . LEU A 1 169 ? -11.657 -5.060 16.687 1.00 83.75 169 LEU A N 1
ATOM 1312 C CA . LEU A 1 169 ? -12.876 -5.728 16.225 1.00 83.75 169 LEU A CA 1
ATOM 1313 C C . LEU A 1 169 ? -12.918 -7.207 16.638 1.00 83.75 169 LEU A C 1
ATOM 1315 O O . LEU A 1 169 ? -13.958 -7.681 17.092 1.00 83.75 169 LEU A O 1
ATOM 1319 N N . ALA A 1 170 ? -11.797 -7.925 16.552 1.00 80.38 170 ALA A N 1
ATOM 1320 C CA . ALA A 1 170 ? -11.719 -9.335 16.933 1.00 80.38 170 ALA A CA 1
ATOM 1321 C C . ALA A 1 170 ? -11.996 -9.562 18.429 1.00 80.38 170 ALA A C 1
ATOM 1323 O O . ALA A 1 170 ? -12.644 -10.541 18.789 1.00 80.38 170 ALA A O 1
ATOM 1324 N N . ILE A 1 171 ? -11.551 -8.647 19.297 1.00 68.31 171 ILE A N 1
ATOM 1325 C CA . ILE A 1 171 ? -11.772 -8.724 20.751 1.00 68.31 171 ILE A CA 1
ATOM 1326 C C . ILE A 1 171 ? -13.222 -8.370 21.125 1.00 68.31 171 ILE A C 1
ATOM 1328 O O . ILE A 1 171 ? -13.735 -8.854 22.130 1.00 68.31 171 ILE A O 1
ATOM 1332 N N . SER A 1 172 ? -13.909 -7.566 20.308 1.00 62.56 172 SER A N 1
ATOM 1333 C CA . SER A 1 172 ? -15.304 -7.167 20.550 1.00 62.56 172 SER A CA 1
ATOM 1334 C C . SER A 1 172 ? -16.353 -8.240 20.208 1.00 62.56 172 SER A C 1
ATOM 1336 O O . SER A 1 172 ? -17.530 -8.059 20.513 1.00 62.56 172 SER A O 1
ATOM 1338 N N . SER A 1 173 ? -15.954 -9.371 19.612 1.00 48.59 173 SER A N 1
ATOM 1339 C CA . SER A 1 173 ? -16.856 -10.504 19.369 1.00 48.59 173 SER A CA 1
ATOM 1340 C C . SER A 1 173 ? -17.063 -11.307 20.661 1.00 48.59 173 SER A C 1
ATOM 1342 O O . SER A 1 173 ? -16.099 -11.904 21.148 1.00 48.59 173 SER A O 1
ATOM 1344 N N . PRO A 1 174 ? -18.289 -11.416 21.212 1.00 58.78 174 PRO A N 1
ATOM 1345 C CA . PRO A 1 174 ? -18.534 -12.321 22.329 1.00 58.78 174 PRO A CA 1
ATOM 1346 C C . PRO A 1 174 ? -18.264 -13.776 21.900 1.00 58.78 174 PRO A C 1
ATOM 1348 O O . PRO A 1 174 ? -18.524 -14.132 20.744 1.00 58.78 174 PRO A O 1
ATOM 1351 N N . PRO A 1 175 ? -17.753 -14.642 22.795 1.00 55.78 175 PRO A N 1
ATOM 1352 C CA . PRO A 1 175 ? -17.637 -16.062 22.502 1.00 55.78 175 PRO A CA 1
ATOM 1353 C C . PRO A 1 175 ? -19.040 -16.617 22.249 1.00 55.78 175 PRO A C 1
ATOM 1355 O O . PRO A 1 175 ? -19.912 -16.533 23.114 1.00 55.78 175 PRO A O 1
ATOM 1358 N N . SER A 1 176 ? -19.251 -17.151 21.043 1.00 59.88 176 SER A N 1
ATOM 1359 C CA . SER A 1 176 ? -20.461 -17.874 20.650 1.00 59.88 176 SER A CA 1
ATOM 1360 C C . SER A 1 176 ? -20.836 -18.861 21.755 1.00 59.88 176 SER A C 1
ATOM 1362 O O . SER A 1 176 ? -20.073 -19.783 22.054 1.00 59.88 176 SER A O 1
ATOM 1364 N N . ALA A 1 177 ? -21.964 -18.604 22.423 1.00 56.41 177 ALA A N 1
ATOM 1365 C CA . ALA A 1 177 ? -22.445 -19.424 23.520 1.00 56.41 177 ALA A CA 1
ATOM 1366 C C . ALA A 1 177 ? -22.568 -20.875 23.040 1.00 56.41 177 ALA A C 1
ATOM 1368 O O . ALA A 1 177 ? -23.282 -21.169 22.080 1.00 56.41 177 ALA A O 1
ATOM 1369 N N . ALA A 1 178 ? -21.840 -21.775 23.702 1.00 58.22 178 ALA A N 1
ATOM 1370 C CA . ALA A 1 178 ? -21.937 -23.205 23.466 1.00 58.22 178 ALA A CA 1
ATOM 1371 C C . ALA A 1 178 ? -23.406 -23.662 23.581 1.00 58.22 178 ALA A C 1
ATOM 1373 O O . ALA A 1 178 ? -24.119 -23.169 24.462 1.00 58.22 178 ALA A O 1
ATOM 1374 N N . PRO A 1 179 ? -23.870 -24.606 22.742 1.00 60.00 179 PRO A N 1
ATOM 1375 C CA . PRO A 1 179 ? -25.201 -25.171 22.887 1.00 60.00 179 PRO A CA 1
ATOM 1376 C C . PRO A 1 179 ? -25.272 -25.895 24.233 1.00 60.00 179 PRO A C 1
ATOM 1378 O O . PRO A 1 179 ? -24.652 -26.938 24.437 1.00 60.00 179 PRO A O 1
ATOM 1381 N N . THR A 1 180 ? -26.005 -25.317 25.181 1.00 60.94 180 THR A N 1
ATOM 1382 C CA . THR A 1 180 ? -26.360 -25.979 26.429 1.00 60.94 180 THR A CA 1
ATOM 1383 C C . THR A 1 180 ? -27.272 -27.151 26.089 1.00 60.94 180 THR A C 1
ATOM 1385 O O . THR A 1 180 ? -28.434 -26.983 25.723 1.00 60.94 180 THR A O 1
ATOM 1388 N N . SER A 1 181 ? -26.719 -28.360 26.172 1.00 65.81 181 SER A N 1
ATOM 1389 C CA . SER A 1 181 ? -27.479 -29.602 26.071 1.00 65.81 181 SER A CA 1
ATOM 1390 C C . SER A 1 181 ? -28.669 -29.558 27.038 1.00 65.81 181 SER A C 1
ATOM 1392 O O . SER A 1 181 ? -28.476 -29.238 28.217 1.00 65.81 181 SER A O 1
ATOM 1394 N N . PRO A 1 182 ? -29.896 -29.869 26.587 1.00 61.75 182 PRO A N 1
ATOM 1395 C CA . PRO A 1 182 ? -31.051 -29.873 27.463 1.00 61.75 182 PRO A CA 1
ATOM 1396 C C . PRO A 1 182 ? -30.896 -30.988 28.497 1.00 61.75 182 PRO A C 1
ATOM 1398 O O . PRO A 1 182 ? -30.769 -32.171 28.175 1.00 61.75 182 PRO A O 1
ATOM 1401 N N . SER A 1 183 ? -30.892 -30.566 29.759 1.00 60.69 183 SER A N 1
ATOM 1402 C CA . SER A 1 183 ? -30.966 -31.418 30.937 1.00 60.69 183 SER A CA 1
ATOM 1403 C C . SER A 1 183 ? -32.173 -32.348 30.808 1.00 60.69 183 SER A C 1
ATOM 1405 O O . SER A 1 183 ? -33.321 -31.903 30.840 1.00 60.69 183 SER A O 1
ATOM 1407 N N . SER A 1 184 ? -31.907 -33.640 30.618 1.00 58.03 184 SER A N 1
ATOM 1408 C CA . SER A 1 184 ? -32.931 -34.679 30.636 1.00 58.03 184 SER A CA 1
ATOM 1409 C C . SER A 1 184 ? -33.428 -34.837 32.070 1.00 58.03 184 SER A C 1
ATOM 1411 O O . SER A 1 184 ? -32.787 -35.474 32.903 1.00 58.03 184 SER A O 1
ATOM 1413 N N . ARG A 1 185 ? -34.565 -34.205 32.362 1.00 57.19 185 ARG A N 1
ATOM 1414 C CA . ARG A 1 185 ? -35.404 -34.502 33.521 1.00 57.19 185 ARG A CA 1
ATOM 1415 C C . ARG A 1 185 ? -36.675 -35.158 33.000 1.00 57.19 185 ARG A C 1
ATOM 1417 O O . ARG A 1 185 ? -37.558 -34.448 32.527 1.00 57.19 185 ARG A O 1
ATOM 1424 N N . GLN A 1 186 ? -36.733 -36.481 33.089 1.00 57.25 186 GLN A N 1
ATOM 1425 C CA . GLN A 1 186 ? -37.896 -37.269 33.510 1.00 57.25 186 GLN A CA 1
ATOM 1426 C C . GLN A 1 186 ? -37.497 -38.736 33.626 1.00 57.25 186 GLN A C 1
ATOM 1428 O O . GLN A 1 186 ? -36.785 -39.219 32.720 1.00 57.25 186 GLN A O 1
#

Foldseek 3Di:
DDDDDDDDDDDDDDDDDDDDDDDDDPPPDPPDPPPPPPPPVVVVVVVVVVVVCVVVCNVLVVVLVVVLVVLCVVQPNDRLPLPDDDRDDDPDQDPPVVLLVLLLVLLVCVLVVVVSCNSVSCSVRVHRDDDNVVSQVVNLVVCCVVPVPPDRPDDDPNDRPNVVVCVVVVVPDDPDDDPDDDDDDD

Sequence (186 aa):
MNHGEDVDISGSGGRSTASSDYEDHDNDEPDQLQHHSSLDPEAKLLRTVRNSLERSQYLRQVRCEMRRKVLEMVHGGAPLSSNGASAGGDPAGPPRAVQLINQLILEYFEWYNLQYSGEMFCVESGTPRLEPAIRRQTLLNSLGRTLADDGKLDFQPDLPVLAELVMKLAISSPPSAAPTSPSSRQ